Protein AF-A0A1V0GQM7-F1 (afdb_monomer_lite)

Foldseek 3Di:
DDPPPDPVNVVVVVVVVVVVVVVLVVCVVVVHCPVDQRDPDDVCVVCVPVVVVVVVVVVVVPQAPLNVQCVPVVSVVLLVVLVVLLVLLLVLLVVLLVVLVVQLVVLVVQLVVLQVLFDADPVGWGWFAEPVRFIATLVRDTDDPVCSVVCVVVDDPPRHHPVSNVVSVVSSVVSVVSNVLSVCCCCVQSVVLCVQCVRRNRHDDSVRSVVSSCSSVVSRDPSSVVSSVPPPPPPPPPDPPDPPDDDDD

Sequence (249 aa):
MNFDMSLSEKWERAAALRQQDFDDLQREFAGLEAGRIARFLPEDIRNPERSEKRKAERYAETLTRLQMMMRDPAYAALYNDMMDKLSEAECATEIALAKALERQRLAEESLADIQARALQLEDGRRVYRDEDGTFRTEDGLSVSDTDKDAIAEQWRPGMPGYRNFAESRDAAQAEAATVDEIMTYQVDVLGAARDETSDPDEPPSKDALERINAAIEDRMPPQVRAEMEVAPVAIPSYTPEATIAVPKL

Structure (mmCIF, N/CA/C/O backbone):
data_AF-A0A1V0GQM7-F1
#
_entry.id   AF-A0A1V0GQM7-F1
#
loop_
_atom_site.group_PDB
_atom_site.id
_atom_site.type_symbol
_atom_site.label_atom_id
_atom_site.label_alt_id
_atom_site.label_comp_id
_atom_site.label_asym_id
_atom_site.label_entity_id
_atom_site.label_seq_id
_atom_site.pdbx_PDB_ins_code
_atom_site.Cartn_x
_atom_site.Cartn_y
_atom_site.Cartn_z
_atom_site.occupancy
_atom_site.B_iso_or_equiv
_atom_site.auth_seq_id
_atom_site.auth_comp_id
_atom_site.auth_asym_id
_atom_site.auth_atom_id
_atom_site.pdbx_PDB_model_num
ATOM 1 N N . MET A 1 1 ? 87.276 -12.465 -32.861 1.00 37.97 1 MET A N 1
ATOM 2 C CA . MET A 1 1 ? 87.603 -11.028 -32.974 1.00 37.97 1 MET A CA 1
ATOM 3 C C . MET A 1 1 ? 86.312 -10.253 -32.766 1.00 37.97 1 MET A C 1
ATOM 5 O O . MET A 1 1 ? 85.496 -10.222 -33.674 1.00 37.97 1 MET A O 1
ATOM 9 N N . ASN A 1 2 ? 86.088 -9.722 -31.563 1.00 44.16 2 ASN A N 1
ATOM 10 C CA . ASN A 1 2 ? 84.963 -8.829 -31.285 1.00 44.16 2 ASN A CA 1
ATOM 11 C C . ASN A 1 2 ? 85.438 -7.409 -31.590 1.00 44.16 2 ASN A C 1
ATOM 13 O O . ASN A 1 2 ? 86.304 -6.901 -30.883 1.00 44.16 2 ASN A O 1
ATOM 17 N N . PHE A 1 3 ? 84.932 -6.811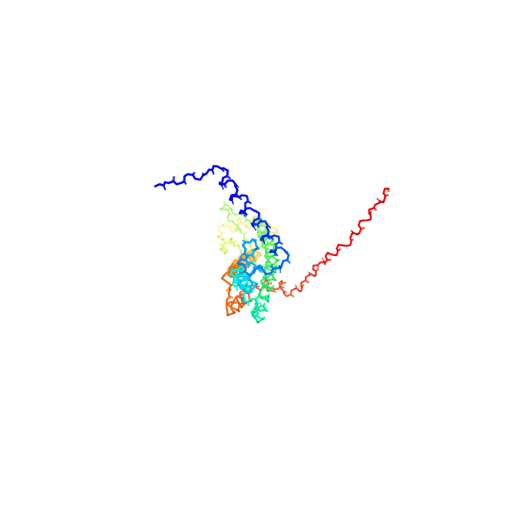 -32.670 1.00 52.19 3 PHE A N 1
ATOM 18 C CA . PHE A 1 3 ? 85.120 -5.386 -32.926 1.00 52.19 3 PHE A CA 1
ATOM 19 C C . PHE A 1 3 ? 84.286 -4.624 -31.897 1.00 52.19 3 PHE A C 1
ATOM 21 O O . PHE A 1 3 ? 83.064 -4.531 -32.018 1.00 52.19 3 PHE A O 1
ATOM 28 N N . ASP A 1 4 ? 84.943 -4.144 -30.846 1.00 58.88 4 ASP A N 1
ATOM 29 C CA . ASP A 1 4 ? 84.337 -3.217 -29.903 1.00 58.88 4 ASP A CA 1
ATOM 30 C C . ASP A 1 4 ? 84.143 -1.887 -30.639 1.00 58.88 4 ASP A C 1
ATOM 32 O O . ASP A 1 4 ? 85.090 -1.128 -30.840 1.00 58.88 4 ASP A O 1
ATOM 36 N N . MET A 1 5 ? 82.929 -1.670 -31.159 1.00 62.12 5 MET A N 1
ATOM 37 C CA . MET A 1 5 ? 82.559 -0.412 -31.810 1.00 62.12 5 MET A CA 1
ATOM 38 C C . MET A 1 5 ? 82.850 0.736 -30.855 1.00 62.12 5 MET A C 1
ATOM 40 O O . MET A 1 5 ? 82.421 0.708 -29.691 1.00 62.12 5 MET A O 1
ATOM 44 N N . SER A 1 6 ? 83.542 1.750 -31.364 1.00 75.06 6 SER A N 1
ATOM 45 C CA . SER A 1 6 ? 83.928 2.904 -30.563 1.00 75.06 6 SER A CA 1
ATOM 46 C C . SER A 1 6 ? 82.672 3.597 -30.019 1.00 75.06 6 SER A C 1
ATOM 48 O O . SER A 1 6 ? 81.595 3.556 -30.625 1.00 75.06 6 SER A O 1
ATOM 50 N N . LEU A 1 7 ? 82.789 4.257 -28.862 1.00 67.06 7 LEU A N 1
ATOM 51 C CA . LEU A 1 7 ? 81.691 5.070 -28.339 1.00 67.06 7 LEU A CA 1
ATOM 52 C C . LEU A 1 7 ? 81.212 6.092 -29.384 1.00 67.06 7 LEU A C 1
ATOM 54 O O . LEU A 1 7 ? 80.008 6.306 -29.477 1.00 67.06 7 LEU A O 1
ATOM 58 N N . SER A 1 8 ? 82.105 6.661 -30.207 1.00 70.81 8 SER A N 1
ATOM 59 C CA . SER A 1 8 ? 81.709 7.623 -31.245 1.00 70.81 8 SER A CA 1
ATOM 60 C C . SER A 1 8 ? 80.880 6.972 -32.355 1.00 70.81 8 SER A C 1
ATOM 62 O O . SER A 1 8 ? 79.875 7.543 -32.756 1.00 70.81 8 SER A O 1
ATOM 64 N N . GLU A 1 9 ? 81.203 5.746 -32.774 1.00 76.25 9 GLU A N 1
ATOM 65 C CA . GLU A 1 9 ? 80.422 5.011 -33.783 1.00 76.25 9 GLU A CA 1
ATOM 66 C C . GLU A 1 9 ? 79.030 4.626 -33.256 1.00 76.25 9 GLU A C 1
ATOM 68 O O . GLU A 1 9 ? 78.040 4.646 -33.993 1.00 76.25 9 GLU A O 1
ATOM 73 N N . LYS A 1 10 ? 78.926 4.304 -31.958 1.00 74.00 10 LYS A N 1
ATOM 74 C CA . LYS A 1 10 ? 77.635 4.066 -31.291 1.00 74.00 10 LYS A CA 1
ATOM 75 C C . LYS A 1 10 ? 76.796 5.351 -31.240 1.00 74.00 10 LYS A C 1
ATOM 77 O O . LYS A 1 10 ? 75.595 5.292 -31.506 1.00 74.00 10 LYS A O 1
ATOM 82 N N . TRP A 1 11 ? 77.415 6.500 -30.953 1.00 70.19 11 TRP A N 1
ATOM 83 C CA . TRP A 1 11 ? 76.743 7.806 -30.955 1.00 70.19 11 TRP A CA 1
ATOM 84 C C . TRP A 1 11 ? 76.298 8.241 -32.354 1.00 70.19 11 TRP A C 1
ATOM 86 O O . TRP A 1 11 ? 75.174 8.712 -32.503 1.00 70.19 11 TRP A O 1
ATOM 96 N N . GLU A 1 12 ? 77.119 8.028 -33.381 1.00 78.19 12 GLU A N 1
ATOM 97 C CA . GLU A 1 12 ? 76.778 8.350 -34.772 1.00 78.19 12 GLU A CA 1
ATOM 98 C C . GLU A 1 12 ? 75.612 7.504 -35.289 1.00 78.19 12 GLU A C 1
ATOM 100 O O . GLU A 1 12 ? 74.680 8.039 -35.887 1.00 78.19 12 GLU A O 1
ATOM 105 N N . ARG A 1 13 ? 75.588 6.198 -34.991 1.00 75.25 13 ARG A N 1
ATOM 106 C CA . ARG A 1 13 ? 74.440 5.342 -35.340 1.00 75.25 13 ARG A CA 1
ATOM 107 C C . ARG A 1 13 ? 73.170 5.743 -34.599 1.00 75.25 13 ARG A C 1
ATOM 109 O O . ARG A 1 13 ? 72.101 5.754 -35.200 1.00 75.25 13 ARG A O 1
ATOM 116 N N . ALA A 1 14 ? 73.274 6.088 -33.317 1.00 74.75 14 ALA A N 1
ATOM 117 C CA . ALA A 1 14 ? 72.131 6.570 -32.547 1.00 74.75 14 ALA A CA 1
ATOM 118 C C . ALA A 1 14 ? 71.606 7.916 -33.077 1.00 74.75 14 ALA A C 1
ATOM 120 O O . ALA A 1 14 ? 70.395 8.120 -33.130 1.00 74.75 14 ALA A O 1
ATOM 121 N N . ALA A 1 15 ? 72.494 8.819 -33.501 1.00 78.00 15 ALA A N 1
ATOM 122 C CA . ALA A 1 15 ? 72.120 10.089 -34.116 1.00 78.00 15 ALA A CA 1
ATOM 123 C C . ALA A 1 15 ? 71.450 9.885 -35.484 1.00 78.00 15 ALA A C 1
ATOM 125 O O . ALA A 1 15 ? 70.401 10.472 -35.735 1.00 78.00 15 ALA A O 1
ATOM 126 N N . ALA A 1 16 ? 71.993 8.998 -36.323 1.00 80.25 16 ALA A N 1
ATOM 127 C CA . ALA A 1 16 ? 71.411 8.659 -37.620 1.00 80.25 16 ALA A CA 1
ATOM 128 C C . ALA A 1 16 ? 70.021 8.016 -37.485 1.00 80.25 16 ALA A C 1
ATOM 130 O O . ALA A 1 16 ? 69.108 8.376 -38.223 1.00 80.25 16 ALA A O 1
ATOM 131 N N . LEU A 1 17 ? 69.835 7.121 -36.507 1.00 79.50 17 LEU A N 1
ATOM 132 C CA . LEU A 1 17 ? 68.528 6.533 -36.197 1.00 79.50 17 LEU A CA 1
ATOM 133 C C . LEU A 1 17 ? 67.524 7.592 -35.734 1.00 79.50 17 LEU A C 1
ATOM 135 O O . LEU A 1 17 ? 66.413 7.627 -36.243 1.00 79.50 17 LEU A O 1
ATOM 139 N N . ARG A 1 18 ? 67.923 8.504 -34.837 1.00 79.75 18 ARG A N 1
ATOM 140 C CA . ARG A 1 18 ? 67.048 9.601 -34.388 1.00 79.75 18 ARG A CA 1
ATOM 141 C C . ARG A 1 18 ? 66.650 10.533 -35.521 1.00 79.75 18 ARG A C 1
ATOM 143 O O . ARG A 1 18 ? 65.516 10.992 -35.553 1.00 79.75 18 ARG A O 1
ATOM 150 N N . GLN A 1 19 ? 67.583 10.838 -36.416 1.00 82.25 19 GLN A N 1
ATOM 151 C CA . GLN A 1 19 ? 67.303 11.703 -37.553 1.00 82.25 19 GLN A CA 1
ATOM 152 C C . GLN A 1 19 ? 66.362 11.018 -38.543 1.00 82.25 19 GLN A C 1
ATOM 154 O O . GLN A 1 19 ? 65.415 11.639 -39.009 1.00 82.25 19 GLN A O 1
ATOM 159 N N . GLN A 1 20 ? 66.556 9.720 -38.777 1.00 81.38 20 GLN A N 1
ATOM 160 C CA . GLN A 1 20 ? 65.640 8.925 -39.582 1.00 81.38 20 GLN A CA 1
ATOM 161 C C . GLN A 1 20 ? 64.241 8.842 -38.951 1.00 81.38 20 GLN A C 1
ATOM 163 O O . GLN A 1 20 ? 63.258 9.047 -39.651 1.00 81.38 20 GLN A O 1
ATOM 168 N N . ASP A 1 21 ? 64.144 8.595 -37.643 1.00 79.81 21 ASP A N 1
ATOM 169 C CA . ASP A 1 21 ? 62.865 8.561 -36.926 1.00 79.81 21 ASP A CA 1
ATOM 170 C C . ASP A 1 21 ? 62.161 9.928 -36.969 1.00 79.81 21 ASP A C 1
ATOM 172 O O . ASP A 1 21 ? 60.942 9.995 -37.113 1.00 79.81 21 ASP A O 1
ATOM 176 N N . PHE A 1 22 ? 62.919 11.027 -36.884 1.00 80.12 22 PHE A N 1
ATOM 177 C CA . PHE A 1 22 ? 62.384 12.384 -36.997 1.00 80.12 22 PHE A CA 1
ATOM 178 C C . PHE A 1 22 ? 61.868 12.685 -38.409 1.00 80.12 22 PHE A C 1
ATOM 180 O O . PHE A 1 22 ? 60.770 13.217 -38.556 1.00 80.12 22 PHE A O 1
ATOM 187 N N . ASP A 1 23 ? 62.621 12.313 -39.443 1.00 81.00 23 ASP A N 1
ATOM 188 C CA . ASP A 1 23 ? 62.212 12.491 -40.837 1.00 81.00 23 ASP A CA 1
ATOM 189 C C . ASP A 1 23 ? 60.992 11.622 -41.181 1.00 81.00 23 ASP A C 1
ATOM 191 O O . ASP A 1 23 ? 60.068 12.092 -41.851 1.00 81.00 23 ASP A O 1
ATOM 195 N N . ASP A 1 24 ? 60.958 10.378 -40.694 1.00 75.75 24 ASP A N 1
ATOM 196 C CA . ASP A 1 24 ? 59.825 9.464 -40.853 1.00 75.75 24 ASP A CA 1
ATOM 197 C C . ASP A 1 24 ? 58.581 10.026 -40.128 1.00 75.75 24 ASP A C 1
ATOM 199 O O . ASP A 1 24 ? 57.506 10.091 -40.724 1.00 75.75 24 ASP A O 1
ATOM 203 N N . LEU A 1 25 ? 58.726 10.558 -38.906 1.00 77.56 25 LEU A N 1
ATOM 204 C CA . LEU A 1 25 ? 57.649 11.238 -38.172 1.00 77.56 25 LEU A CA 1
ATOM 205 C C . LEU A 1 25 ? 57.115 12.472 -38.917 1.00 77.56 25 LEU A C 1
ATOM 207 O O . LEU A 1 25 ? 55.902 12.634 -39.033 1.00 77.56 25 LEU A O 1
ATOM 211 N N . GLN A 1 26 ? 57.992 13.346 -39.422 1.00 80.94 26 GLN A N 1
ATOM 212 C CA . GLN A 1 26 ? 57.588 14.556 -40.151 1.00 80.94 26 GLN A CA 1
ATOM 213 C C . GLN A 1 26 ? 56.838 14.213 -41.446 1.00 80.94 26 GLN A C 1
ATOM 215 O O . GLN A 1 26 ? 55.833 14.846 -41.769 1.00 80.94 26 GLN A O 1
ATOM 220 N N . ARG A 1 27 ? 57.290 13.184 -42.175 1.00 76.88 27 ARG A N 1
ATOM 221 C CA . ARG A 1 27 ? 56.624 12.701 -43.396 1.00 76.88 27 ARG A CA 1
ATOM 222 C C . ARG A 1 27 ? 55.272 12.062 -43.105 1.00 76.88 27 ARG A C 1
ATOM 224 O O . ARG A 1 27 ? 54.315 12.337 -43.826 1.00 76.88 27 ARG A O 1
ATOM 231 N N . GLU A 1 28 ? 55.186 11.264 -42.042 1.00 75.12 28 GLU A N 1
ATOM 232 C CA . GLU A 1 28 ? 53.928 10.691 -41.562 1.00 75.12 28 GLU A CA 1
ATOM 233 C C . GLU A 1 28 ? 52.929 11.788 -41.160 1.00 75.12 28 GLU A C 1
ATOM 235 O O . GLU A 1 28 ? 51.765 11.729 -41.550 1.00 75.12 28 GLU A O 1
ATOM 240 N N . PHE A 1 29 ? 53.378 12.832 -40.457 1.00 72.56 29 PHE A N 1
ATOM 241 C CA . PHE A 1 29 ? 52.532 13.967 -40.068 1.00 72.56 29 PHE A CA 1
ATOM 242 C C . PHE A 1 29 ? 52.050 14.791 -41.275 1.00 72.56 29 PHE A C 1
ATOM 244 O O . PHE A 1 29 ? 50.957 15.351 -41.251 1.00 72.56 29 PHE A O 1
ATOM 251 N N . ALA A 1 30 ? 52.847 14.837 -42.345 1.00 77.81 30 ALA A N 1
ATOM 252 C CA . ALA A 1 30 ? 52.501 15.482 -43.610 1.00 77.81 30 ALA A CA 1
ATOM 253 C C . ALA A 1 30 ? 51.617 14.616 -44.533 1.00 77.81 30 ALA A C 1
ATOM 255 O O . ALA A 1 30 ? 51.247 15.074 -45.614 1.00 77.81 30 ALA A O 1
ATOM 256 N N . GLY A 1 31 ? 51.288 13.377 -44.143 1.00 64.75 31 GLY A N 1
ATOM 257 C CA . GLY A 1 31 ? 50.446 12.468 -44.930 1.00 64.75 31 GLY A CA 1
ATOM 258 C C . GLY A 1 31 ? 51.099 11.943 -46.215 1.00 64.75 31 GLY A C 1
ATOM 259 O O . GLY A 1 31 ? 50.398 11.496 -47.120 1.00 64.75 31 GLY A O 1
ATOM 260 N N . LEU A 1 32 ? 52.429 12.006 -46.327 1.00 70.31 32 LEU A N 1
ATOM 261 C CA . LEU A 1 32 ? 53.161 11.534 -47.503 1.00 70.31 32 LEU A CA 1
ATOM 262 C C . LEU A 1 32 ? 53.529 10.051 -47.330 1.00 70.31 32 LEU A C 1
ATOM 264 O O . LEU A 1 32 ? 54.358 9.707 -46.487 1.00 70.31 32 LEU A O 1
ATOM 268 N N . GLU A 1 33 ? 52.944 9.162 -48.143 1.00 56.69 33 GLU A N 1
ATOM 269 C CA . GLU A 1 33 ? 53.288 7.732 -48.153 1.00 56.69 33 GLU A CA 1
ATOM 270 C C . GLU A 1 33 ? 54.739 7.517 -48.617 1.00 56.69 33 GLU A C 1
ATOM 272 O O . GLU A 1 33 ? 55.065 7.592 -49.800 1.00 56.69 33 GLU A O 1
ATOM 277 N N . ALA A 1 34 ? 55.638 7.204 -47.682 1.00 56.81 34 ALA A N 1
ATOM 278 C CA . ALA A 1 34 ? 57.054 6.959 -47.968 1.00 56.81 34 ALA A CA 1
ATOM 279 C C . ALA A 1 34 ? 57.379 5.488 -48.328 1.00 56.81 34 ALA A C 1
ATOM 281 O O . ALA A 1 34 ? 58.543 5.085 -48.288 1.00 56.81 34 ALA A O 1
ATOM 282 N N . GLY A 1 35 ? 56.373 4.658 -48.637 1.00 57.69 35 GLY A N 1
ATOM 283 C CA . GLY A 1 35 ? 56.549 3.232 -48.966 1.00 57.69 35 GLY A CA 1
ATOM 284 C C . GLY A 1 35 ? 57.102 2.365 -47.821 1.00 57.69 35 GLY A C 1
ATOM 285 O O . GLY A 1 35 ? 57.493 1.219 -48.039 1.00 57.69 35 GLY A O 1
ATOM 286 N N . ARG A 1 36 ? 57.157 2.900 -46.596 1.00 64.06 36 ARG A N 1
ATOM 287 C CA . ARG A 1 36 ? 57.566 2.204 -45.368 1.00 64.06 36 ARG A CA 1
ATOM 288 C C . ARG A 1 36 ? 56.383 2.162 -44.405 1.00 64.06 36 ARG A C 1
ATOM 290 O O . ARG A 1 36 ? 55.574 3.082 -44.389 1.00 64.06 36 ARG A O 1
ATOM 297 N N . ILE A 1 37 ? 56.287 1.086 -43.619 1.00 61.19 37 ILE A N 1
ATOM 298 C CA . ILE A 1 37 ? 55.241 0.903 -42.601 1.00 61.19 37 ILE A CA 1
ATOM 299 C C . ILE A 1 37 ? 55.271 2.120 -41.676 1.00 61.19 37 ILE A C 1
ATOM 301 O O . ILE A 1 37 ? 56.291 2.323 -41.021 1.00 61.19 37 ILE A O 1
ATOM 305 N N . ALA A 1 38 ? 54.186 2.898 -41.625 1.00 62.31 38 ALA A N 1
ATOM 306 C CA . ALA A 1 38 ? 54.063 4.010 -40.687 1.00 62.31 38 ALA A CA 1
ATOM 307 C C . ALA A 1 38 ? 54.294 3.487 -39.261 1.00 62.31 38 ALA A C 1
ATOM 309 O O . ALA A 1 38 ? 53.764 2.427 -38.917 1.00 62.31 38 ALA A O 1
ATOM 310 N N . ARG A 1 39 ? 55.117 4.168 -38.458 1.00 66.81 39 ARG A N 1
ATOM 311 C CA . ARG A 1 39 ? 55.562 3.736 -37.118 1.00 66.81 39 ARG A CA 1
ATOM 312 C C . ARG A 1 39 ? 55.136 4.671 -36.002 1.00 66.81 39 ARG A C 1
ATOM 314 O O . ARG A 1 39 ? 55.003 4.188 -34.874 1.00 66.81 39 ARG A O 1
ATOM 321 N N . PHE A 1 40 ? 54.782 5.917 -36.306 1.00 69.00 40 PHE A N 1
ATOM 322 C CA . PHE A 1 40 ? 54.471 6.931 -35.301 1.00 69.00 40 PHE A CA 1
ATOM 323 C C . PHE A 1 40 ? 53.001 7.370 -35.271 1.00 69.00 40 PHE A C 1
ATOM 325 O O . PHE A 1 40 ? 52.511 7.756 -34.214 1.00 69.00 40 PHE A O 1
ATOM 332 N N . LEU A 1 41 ? 52.251 7.232 -36.370 1.00 66.06 41 LEU A N 1
ATOM 333 C CA . LEU A 1 41 ? 50.808 7.536 -36.376 1.00 66.06 41 LEU A CA 1
ATOM 334 C C . LEU A 1 41 ? 49.983 6.532 -35.544 1.00 66.06 41 LEU A C 1
ATOM 336 O O . LEU A 1 41 ? 50.239 5.340 -35.643 1.00 66.06 41 LEU A O 1
ATOM 340 N N . PRO A 1 42 ? 48.963 6.933 -34.774 1.00 61.09 42 PRO A N 1
ATOM 341 C CA . PRO A 1 42 ? 48.028 5.994 -34.148 1.00 61.09 42 PRO A CA 1
ATOM 342 C C . PRO A 1 42 ? 47.491 4.955 -35.150 1.00 61.09 42 PRO A C 1
ATOM 344 O O . PRO A 1 42 ? 47.238 5.290 -36.309 1.00 61.09 42 PRO A O 1
ATOM 347 N N . GLU A 1 43 ? 47.294 3.701 -34.719 1.00 63.25 43 GLU A N 1
ATOM 348 C CA . GLU A 1 43 ? 46.750 2.619 -35.572 1.00 63.25 43 GLU A CA 1
ATOM 349 C C . GLU A 1 43 ? 45.420 3.035 -36.231 1.00 63.25 43 GLU A C 1
ATOM 351 O O . GLU A 1 43 ? 45.140 2.651 -37.365 1.00 63.25 43 GLU A O 1
ATOM 356 N N . ASP A 1 44 ? 44.682 3.925 -35.561 1.00 57.12 44 ASP A N 1
ATOM 357 C CA . ASP A 1 44 ? 43.427 4.516 -36.016 1.00 57.12 44 ASP A CA 1
ATOM 358 C C . ASP A 1 44 ? 43.526 5.325 -37.317 1.00 57.12 44 ASP A C 1
ATOM 360 O O . ASP A 1 44 ? 42.572 5.376 -38.088 1.00 57.12 44 ASP A O 1
ATOM 364 N N . ILE A 1 45 ? 44.682 5.942 -37.568 1.00 63.56 45 ILE A N 1
ATOM 365 C CA . ILE A 1 45 ? 44.958 6.733 -38.776 1.00 63.56 45 ILE A CA 1
ATOM 366 C C . ILE A 1 45 ? 45.575 5.846 -39.866 1.00 63.56 45 ILE A C 1
ATOM 368 O O . ILE A 1 45 ? 45.374 6.083 -41.053 1.00 63.56 45 ILE A O 1
ATOM 372 N N . ARG A 1 46 ? 46.304 4.793 -39.472 1.00 64.00 46 ARG A N 1
ATOM 373 C CA . ARG A 1 46 ? 46.961 3.862 -40.407 1.00 64.00 46 ARG A CA 1
ATOM 374 C C . ARG A 1 46 ? 45.994 2.881 -41.056 1.00 64.00 46 ARG A C 1
ATOM 376 O O . ARG A 1 46 ? 46.264 2.401 -42.152 1.00 64.00 46 ARG A O 1
ATOM 383 N N . ASN A 1 47 ? 44.923 2.514 -40.359 1.00 67.81 47 ASN A N 1
ATOM 384 C CA . ASN A 1 47 ? 43.934 1.575 -40.865 1.00 67.81 47 ASN A CA 1
ATOM 385 C C . ASN A 1 47 ? 42.532 1.999 -40.402 1.00 67.81 47 ASN A C 1
ATOM 387 O O . ASN A 1 47 ? 42.038 1.479 -39.395 1.00 67.81 47 ASN A O 1
ATOM 391 N N . PRO A 1 48 ? 41.902 2.954 -41.109 1.00 65.50 48 PRO A N 1
ATOM 392 C CA . PRO A 1 48 ? 40.599 3.482 -40.721 1.00 65.50 48 PRO A CA 1
ATOM 393 C C . PRO A 1 48 ? 39.533 2.381 -40.669 1.00 65.50 48 PRO A C 1
ATOM 395 O O . PRO A 1 48 ? 38.757 2.353 -39.723 1.00 65.50 48 PRO A O 1
ATOM 398 N N . GLU A 1 49 ? 39.570 1.393 -41.570 1.00 67.00 49 GLU A N 1
ATOM 399 C CA . GLU A 1 49 ? 38.631 0.260 -41.559 1.00 67.00 49 GLU A CA 1
ATOM 400 C C . GLU A 1 49 ? 38.777 -0.624 -40.307 1.00 67.00 49 GLU A C 1
ATOM 402 O O . GLU A 1 49 ? 37.784 -1.009 -39.688 1.00 67.00 49 GLU A O 1
ATOM 407 N N . ARG A 1 50 ? 40.010 -0.937 -39.875 1.00 69.44 50 ARG A N 1
ATOM 408 C CA . ARG A 1 50 ? 40.231 -1.667 -38.609 1.00 69.44 50 ARG A CA 1
ATOM 409 C C . ARG A 1 50 ? 39.914 -0.820 -37.383 1.00 69.44 50 ARG A C 1
ATOM 411 O O . ARG A 1 50 ? 39.471 -1.380 -36.382 1.00 69.44 50 ARG A O 1
ATOM 418 N N . SER A 1 51 ? 40.147 0.490 -37.440 1.00 69.00 51 SER A N 1
ATOM 419 C CA . SER A 1 51 ? 39.794 1.421 -36.365 1.00 69.00 51 SER A CA 1
ATOM 420 C C . SER A 1 51 ? 38.288 1.511 -36.184 1.00 69.00 51 SER A C 1
ATOM 422 O O . SER A 1 51 ? 37.802 1.361 -35.069 1.00 69.00 51 SER A O 1
ATOM 424 N N . GLU A 1 52 ? 37.542 1.692 -37.273 1.00 67.69 52 GLU A N 1
ATOM 425 C CA . GLU A 1 52 ? 36.082 1.711 -37.270 1.00 67.69 52 GLU A CA 1
ATOM 426 C C . GLU A 1 52 ? 35.521 0.375 -36.801 1.00 67.69 52 GLU A C 1
ATOM 428 O O . GLU A 1 52 ? 34.651 0.362 -35.936 1.00 67.69 52 GLU A O 1
ATOM 433 N N . LYS A 1 53 ? 36.084 -0.748 -37.264 1.00 71.25 53 LYS A N 1
ATOM 434 C CA . LYS A 1 53 ? 35.695 -2.075 -36.783 1.00 71.25 53 LYS A CA 1
ATOM 435 C C . LYS A 1 53 ? 35.948 -2.246 -35.281 1.00 71.25 53 LYS A C 1
ATOM 437 O O . LYS A 1 53 ? 35.042 -2.664 -34.574 1.00 71.25 53 LYS A O 1
ATOM 442 N N . ARG A 1 54 ? 37.122 -1.857 -34.764 1.00 67.81 54 ARG A N 1
ATOM 443 C CA . ARG A 1 54 ? 37.419 -1.903 -33.317 1.00 67.81 54 ARG A CA 1
ATOM 444 C C . ARG A 1 54 ? 36.569 -0.929 -32.507 1.00 67.81 54 ARG A C 1
ATOM 446 O O . ARG A 1 54 ? 36.227 -1.233 -31.372 1.00 67.81 54 ARG A O 1
ATOM 453 N N . LYS A 1 55 ? 36.244 0.246 -33.047 1.00 65.19 55 LYS A N 1
ATOM 454 C CA . LYS A 1 55 ? 35.337 1.209 -32.408 1.00 65.19 55 LYS A CA 1
ATOM 455 C C . LYS A 1 55 ? 33.915 0.667 -32.372 1.00 65.19 55 LYS A C 1
ATOM 457 O O . LYS A 1 55 ? 33.279 0.797 -31.340 1.00 65.19 55 LYS A O 1
ATOM 462 N N . ALA A 1 56 ? 33.448 0.025 -33.440 1.00 64.19 56 ALA A N 1
ATOM 463 C CA . ALA A 1 56 ? 32.151 -0.639 -33.489 1.00 64.19 56 ALA A CA 1
ATOM 464 C C . ALA A 1 56 ? 32.090 -1.854 -32.548 1.00 64.19 56 ALA A C 1
ATOM 466 O O . ALA A 1 56 ? 31.090 -2.023 -31.863 1.00 64.19 56 ALA A O 1
ATOM 467 N N . GLU A 1 57 ? 33.160 -2.651 -32.463 1.00 62.06 57 GLU A N 1
ATOM 468 C CA . GLU A 1 57 ? 33.295 -3.764 -31.511 1.00 62.06 57 GLU A CA 1
ATOM 469 C C . GLU A 1 57 ? 33.298 -3.255 -30.065 1.00 62.06 57 GLU A C 1
ATOM 471 O O . GLU A 1 57 ? 32.476 -3.698 -29.275 1.00 62.06 57 GLU A O 1
ATOM 476 N N . ARG A 1 58 ? 34.110 -2.240 -29.735 1.00 60.22 58 ARG A N 1
ATOM 477 C CA . ARG A 1 58 ? 34.086 -1.594 -28.410 1.00 60.22 58 ARG A CA 1
ATOM 478 C C . ARG A 1 58 ? 32.736 -0.964 -28.098 1.00 60.22 58 ARG A C 1
ATOM 480 O O . ARG A 1 58 ? 32.275 -1.049 -26.973 1.00 60.22 58 ARG A O 1
ATOM 487 N N . TYR A 1 59 ? 32.095 -0.339 -29.082 1.00 59.00 59 TYR A N 1
ATOM 488 C CA . TYR A 1 59 ? 30.768 0.241 -28.916 1.00 59.00 59 TYR A CA 1
ATOM 489 C C . TYR A 1 59 ? 29.733 -0.853 -28.630 1.00 59.00 59 TYR A C 1
ATOM 491 O O . TYR A 1 59 ? 28.931 -0.703 -27.718 1.00 59.00 59 TYR A O 1
ATOM 499 N N . ALA A 1 60 ? 29.794 -1.985 -29.335 1.00 60.41 60 ALA A N 1
ATOM 500 C CA . ALA A 1 60 ? 28.955 -3.150 -29.069 1.00 60.41 60 ALA A CA 1
ATOM 501 C C . ALA A 1 60 ? 29.249 -3.801 -27.705 1.00 60.41 60 ALA A C 1
ATOM 503 O O . ALA A 1 60 ? 28.315 -4.249 -27.055 1.00 60.41 60 ALA A O 1
ATOM 504 N N . GLU A 1 61 ? 30.505 -3.804 -27.252 1.00 61.44 61 GLU A N 1
ATOM 505 C CA . GLU A 1 61 ? 30.904 -4.251 -25.907 1.00 61.44 61 GLU A CA 1
ATOM 506 C C . GLU A 1 61 ? 30.443 -3.288 -24.800 1.00 61.44 61 GLU A C 1
ATOM 508 O O . GLU A 1 61 ? 30.247 -3.714 -23.667 1.00 61.44 61 GLU A O 1
ATOM 513 N N . THR A 1 62 ? 30.262 -1.997 -25.106 1.00 60.84 62 THR A N 1
ATOM 514 C CA . THR A 1 62 ? 29.795 -0.985 -24.138 1.00 60.84 62 THR A CA 1
ATOM 515 C C . THR A 1 62 ? 28.281 -0.820 -24.077 1.00 60.84 62 THR A C 1
ATOM 517 O O . THR A 1 62 ? 27.790 -0.173 -23.154 1.00 60.84 62 THR A O 1
ATOM 520 N N . LEU A 1 63 ? 27.538 -1.332 -25.063 1.00 76.50 63 LEU A N 1
ATOM 521 C CA . LEU A 1 63 ? 26.084 -1.222 -25.055 1.00 76.50 63 LEU A CA 1
ATOM 522 C C . LEU A 1 63 ? 25.507 -2.273 -24.116 1.00 76.50 63 LEU A C 1
ATOM 524 O O . LEU A 1 63 ? 25.712 -3.469 -24.325 1.00 76.50 63 LEU A O 1
ATOM 528 N N . THR A 1 64 ? 24.737 -1.827 -23.129 1.00 84.75 64 THR A N 1
ATOM 529 C CA . THR A 1 64 ? 23.997 -2.754 -22.272 1.00 84.75 64 THR A CA 1
ATOM 530 C C . THR A 1 64 ? 22.975 -3.520 -23.111 1.00 84.75 64 THR A C 1
ATOM 532 O O . THR A 1 64 ? 22.524 -3.058 -24.172 1.00 84.75 64 THR A O 1
ATOM 535 N N . ARG A 1 65 ? 22.580 -4.710 -22.654 1.00 86.75 65 ARG A N 1
ATOM 536 C CA . ARG A 1 65 ? 21.587 -5.525 -23.365 1.00 86.75 65 ARG A CA 1
ATOM 537 C C . ARG A 1 65 ? 20.276 -4.758 -23.560 1.00 86.75 65 ARG A C 1
ATOM 539 O O . ARG A 1 65 ? 19.684 -4.847 -24.638 1.00 86.75 65 ARG A O 1
ATOM 546 N N . LEU A 1 66 ? 19.887 -3.934 -22.585 1.00 89.88 66 LEU A N 1
ATOM 547 C CA . LEU A 1 66 ? 18.741 -3.031 -22.692 1.00 89.88 66 LEU A CA 1
ATOM 548 C C . LEU A 1 66 ? 18.894 -2.064 -23.871 1.00 89.88 66 LEU A C 1
ATOM 550 O O . LEU A 1 66 ? 17.994 -1.964 -24.700 1.00 89.88 66 LEU A O 1
ATOM 554 N N . GLN A 1 67 ? 20.046 -1.403 -24.018 1.00 91.19 67 GLN A N 1
ATOM 555 C CA . GLN A 1 67 ? 20.285 -0.476 -25.131 1.00 91.19 67 GLN A CA 1
ATOM 556 C C . GLN A 1 67 ? 20.225 -1.168 -26.498 1.00 91.19 67 GLN A C 1
ATOM 558 O O . GLN A 1 67 ? 19.806 -0.556 -27.483 1.00 91.19 67 GLN A O 1
ATOM 563 N N . MET A 1 68 ? 20.619 -2.443 -26.578 1.00 90.44 68 MET A N 1
ATOM 564 C CA . MET A 1 68 ? 20.444 -3.233 -27.797 1.00 90.44 68 MET A CA 1
ATOM 565 C C . MET A 1 68 ? 18.966 -3.541 -28.071 1.00 90.44 68 MET A C 1
ATOM 567 O O . MET A 1 68 ? 18.532 -3.399 -29.214 1.00 90.44 68 MET A O 1
ATOM 571 N N . MET A 1 69 ? 18.190 -3.920 -27.049 1.00 91.38 69 MET A N 1
ATOM 572 C CA . MET A 1 69 ? 16.758 -4.229 -27.180 1.00 91.38 69 MET A CA 1
ATOM 573 C C . MET A 1 69 ? 15.913 -2.989 -27.496 1.00 91.38 69 MET A C 1
ATOM 575 O O . MET A 1 69 ? 15.007 -3.069 -28.321 1.00 91.38 69 MET A O 1
ATOM 579 N N . MET A 1 70 ? 16.273 -1.820 -26.960 1.00 94.38 70 MET A N 1
ATOM 580 C CA . MET A 1 70 ? 15.626 -0.532 -27.255 1.00 94.38 70 MET A CA 1
ATOM 581 C C . MET A 1 70 ? 15.750 -0.091 -28.724 1.00 94.38 70 MET A C 1
ATOM 583 O O . MET A 1 70 ? 15.080 0.850 -29.143 1.00 94.38 70 MET A O 1
ATOM 587 N N . ARG A 1 71 ? 16.583 -0.755 -29.539 1.00 93.69 71 ARG A N 1
ATOM 588 C CA . ARG A 1 71 ? 16.617 -0.526 -30.995 1.00 93.69 71 ARG A CA 1
ATOM 589 C C . ARG A 1 71 ? 15.393 -1.091 -31.713 1.00 93.69 71 ARG A C 1
ATOM 591 O O . ARG A 1 71 ? 15.090 -0.635 -32.813 1.00 93.69 71 ARG A O 1
ATOM 598 N N . ASP A 1 72 ? 14.720 -2.081 -31.128 1.00 96.31 72 ASP A N 1
ATOM 599 C CA . ASP A 1 72 ? 13.430 -2.554 -31.620 1.00 96.31 72 ASP A CA 1
ATOM 600 C C . ASP A 1 72 ? 12.339 -1.563 -31.175 1.00 96.31 72 ASP A C 1
ATOM 602 O O . ASP A 1 72 ? 12.074 -1.450 -29.974 1.00 96.31 72 ASP A O 1
ATOM 606 N N . PRO A 1 73 ? 11.674 -0.854 -32.110 1.00 96.88 73 PRO A N 1
ATOM 607 C CA . PRO A 1 73 ? 10.675 0.151 -31.761 1.00 96.88 73 PRO A CA 1
ATOM 608 C C . PRO A 1 73 ? 9.482 -0.434 -31.001 1.00 96.88 73 PRO A C 1
ATOM 610 O O . PRO A 1 73 ? 8.901 0.255 -30.167 1.00 96.88 73 PRO A O 1
ATOM 613 N N . ALA A 1 74 ? 9.122 -1.698 -31.250 1.00 96.12 74 ALA A N 1
ATOM 614 C CA . ALA A 1 74 ? 8.022 -2.339 -30.540 1.00 96.12 74 ALA A CA 1
ATOM 615 C C . ALA A 1 74 ? 8.399 -2.650 -29.086 1.00 96.12 74 ALA A C 1
ATOM 617 O O . ALA A 1 74 ? 7.570 -2.500 -28.195 1.00 96.12 74 ALA A O 1
ATOM 618 N N . TYR A 1 75 ? 9.650 -3.057 -28.837 1.00 96.69 75 TYR A N 1
ATOM 619 C CA . TYR A 1 75 ? 10.149 -3.242 -27.473 1.00 96.69 75 TYR A CA 1
ATOM 620 C C . TYR A 1 75 ? 10.237 -1.905 -26.736 1.00 96.69 75 TYR A C 1
ATOM 622 O O . TYR A 1 75 ? 9.736 -1.789 -25.626 1.00 96.69 75 TYR A O 1
ATOM 630 N N . ALA A 1 76 ? 10.825 -0.891 -27.376 1.00 96.12 76 ALA A N 1
ATOM 631 C CA . ALA A 1 76 ? 10.996 0.426 -26.777 1.00 96.12 76 ALA A CA 1
ATOM 632 C C . ALA A 1 76 ? 9.661 1.076 -26.392 1.00 96.12 76 ALA A C 1
ATOM 634 O O . ALA A 1 76 ? 9.553 1.644 -25.311 1.00 96.12 76 ALA A O 1
ATOM 635 N N . ALA A 1 77 ? 8.640 0.968 -27.250 1.00 96.44 77 ALA A N 1
ATOM 636 C CA . ALA A 1 77 ? 7.305 1.473 -26.945 1.00 96.44 77 ALA A CA 1
ATOM 637 C C . ALA A 1 77 ? 6.692 0.770 -25.724 1.00 96.44 77 ALA A C 1
ATOM 639 O O . ALA A 1 77 ? 6.206 1.446 -24.825 1.00 96.44 77 ALA A O 1
ATOM 640 N N . LEU A 1 78 ? 6.765 -0.565 -25.672 1.00 96.25 78 LEU A N 1
ATOM 641 C CA . LEU A 1 78 ? 6.243 -1.353 -24.554 1.00 96.25 78 LEU A CA 1
ATOM 642 C C . LEU A 1 78 ? 6.980 -1.056 -23.241 1.00 96.25 78 LEU A C 1
ATOM 644 O O . LEU A 1 78 ? 6.351 -0.913 -22.200 1.00 96.25 78 LEU A O 1
ATOM 648 N N . TYR A 1 79 ? 8.309 -0.957 -23.294 1.00 96.00 79 TYR A N 1
ATOM 649 C CA . TYR A 1 79 ? 9.135 -0.648 -22.131 1.00 96.00 79 TYR A CA 1
ATOM 650 C C . TYR A 1 79 ? 8.821 0.746 -21.578 1.00 96.00 79 TYR A C 1
ATOM 652 O O . TYR A 1 79 ? 8.636 0.894 -20.375 1.00 96.00 79 TYR A O 1
ATOM 660 N N . ASN A 1 80 ? 8.723 1.758 -22.446 1.00 95.31 80 ASN 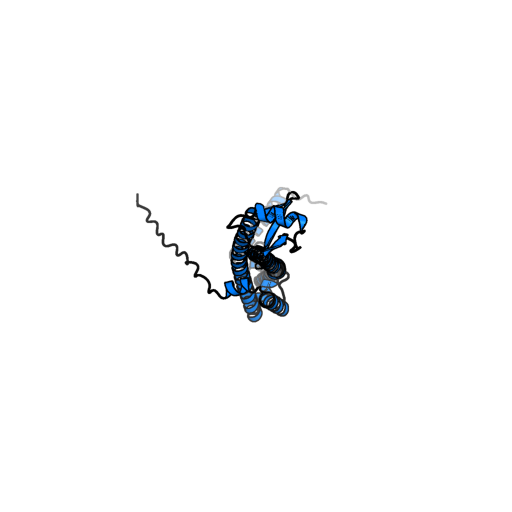A N 1
ATOM 661 C CA . ASN A 1 80 ? 8.388 3.117 -22.019 1.00 95.31 80 ASN A CA 1
ATOM 662 C C . ASN A 1 80 ? 6.970 3.195 -21.437 1.00 95.31 80 ASN A C 1
ATOM 664 O O . ASN A 1 80 ? 6.811 3.768 -20.369 1.00 95.31 80 ASN A O 1
ATOM 668 N N . ASP A 1 81 ? 5.975 2.570 -22.080 1.00 95.50 81 ASP A N 1
ATOM 669 C CA . ASP A 1 81 ? 4.600 2.503 -21.557 1.00 95.50 81 ASP A CA 1
ATOM 670 C C . ASP A 1 81 ? 4.556 1.857 -20.165 1.00 95.50 81 ASP A C 1
ATOM 672 O O . ASP A 1 81 ? 3.926 2.383 -19.253 1.00 95.50 81 ASP A O 1
ATOM 676 N N . MET A 1 82 ? 5.289 0.756 -19.973 1.00 96.00 82 MET A N 1
ATOM 677 C CA . MET A 1 82 ? 5.411 0.104 -18.669 1.00 96.00 82 MET A CA 1
ATOM 678 C C . MET A 1 82 ? 6.065 1.020 -17.628 1.00 96.00 82 MET A C 1
ATOM 680 O O . MET A 1 82 ? 5.548 1.136 -16.521 1.00 96.00 82 MET A O 1
ATOM 684 N N . MET A 1 83 ? 7.165 1.701 -17.968 1.00 95.56 83 MET A N 1
ATOM 685 C CA . MET A 1 83 ? 7.845 2.611 -17.038 1.00 95.56 83 MET A CA 1
ATOM 686 C C . MET A 1 83 ? 6.976 3.816 -16.663 1.00 95.56 83 MET A C 1
ATOM 688 O O . MET A 1 83 ? 6.979 4.225 -15.501 1.00 95.56 83 MET A O 1
ATOM 692 N N . ASP A 1 84 ? 6.225 4.362 -17.621 1.00 95.62 84 ASP A N 1
ATOM 693 C CA . ASP A 1 84 ? 5.283 5.457 -17.387 1.00 95.62 84 ASP A CA 1
ATOM 694 C C . ASP A 1 84 ? 4.159 4.998 -16.445 1.00 95.62 84 ASP A C 1
ATOM 696 O O . ASP A 1 84 ? 3.911 5.642 -15.424 1.00 95.62 84 ASP A O 1
ATOM 700 N N . LYS A 1 85 ? 3.551 3.833 -16.713 1.00 95.25 85 LYS A N 1
ATOM 701 C CA . LYS A 1 85 ? 2.531 3.225 -15.842 1.00 95.25 85 LYS A CA 1
ATOM 702 C C . LYS A 1 85 ? 3.056 2.908 -14.448 1.00 95.25 85 LYS A C 1
ATOM 704 O O . LYS A 1 85 ? 2.358 3.156 -13.469 1.00 95.25 85 LYS A O 1
ATOM 709 N N . LEU A 1 86 ? 4.269 2.365 -14.342 1.00 96.56 86 LEU A N 1
ATOM 710 C CA . LEU A 1 86 ? 4.914 2.079 -13.062 1.00 96.56 86 LEU A CA 1
ATOM 711 C C . LEU A 1 86 ? 5.087 3.371 -12.259 1.00 96.56 86 LEU A C 1
ATOM 713 O O . LEU A 1 86 ? 4.689 3.418 -11.100 1.00 96.56 86 LEU A O 1
ATOM 717 N N . SER A 1 87 ? 5.594 4.435 -12.887 1.00 95.94 87 SER A N 1
ATOM 718 C CA . SER A 1 87 ? 5.758 5.735 -12.230 1.00 95.94 87 SER A CA 1
ATOM 719 C C . SER A 1 87 ? 4.421 6.349 -11.799 1.00 95.94 87 SER A C 1
ATOM 721 O O . SER A 1 87 ? 4.343 6.960 -10.732 1.00 95.94 87 SER A O 1
ATOM 723 N N . GLU A 1 88 ? 3.375 6.218 -12.615 1.00 96.00 88 GLU A N 1
ATOM 724 C CA . GLU A 1 88 ? 2.031 6.694 -12.281 1.00 96.00 88 GLU A CA 1
ATOM 725 C C . GLU A 1 88 ? 1.441 5.905 -11.103 1.00 96.00 88 GLU A C 1
ATOM 727 O O . GLU A 1 88 ? 0.945 6.499 -10.144 1.00 96.00 88 GLU A O 1
ATOM 732 N N . ALA A 1 89 ? 1.569 4.576 -11.129 1.00 96.81 89 ALA A N 1
ATOM 733 C CA . ALA A 1 89 ? 1.113 3.695 -10.062 1.00 96.81 89 ALA A CA 1
ATOM 734 C C . ALA A 1 89 ? 1.871 3.931 -8.748 1.00 96.81 89 ALA A C 1
ATOM 736 O O . ALA A 1 89 ? 1.244 3.934 -7.690 1.00 96.81 89 ALA A O 1
ATOM 737 N N . GLU A 1 90 ? 3.186 4.162 -8.787 1.00 96.44 90 GLU A N 1
ATOM 738 C CA . GLU A 1 90 ? 3.993 4.532 -7.616 1.00 96.44 90 GLU A CA 1
ATOM 739 C C . GLU A 1 90 ? 3.481 5.838 -6.992 1.00 96.44 90 GLU A C 1
ATOM 741 O O . GLU A 1 90 ? 3.177 5.877 -5.799 1.00 96.44 90 GLU A O 1
ATOM 746 N N . CYS A 1 91 ? 3.282 6.881 -7.805 1.00 96.81 91 CYS A N 1
ATOM 747 C CA . CYS A 1 91 ? 2.768 8.167 -7.332 1.00 96.81 91 CYS A CA 1
ATOM 748 C C . CYS A 1 91 ? 1.355 8.042 -6.735 1.00 96.81 91 CYS A C 1
ATOM 750 O O . CYS A 1 91 ? 1.091 8.528 -5.631 1.00 96.81 91 CYS A O 1
ATOM 752 N N . ALA A 1 92 ? 0.451 7.344 -7.425 1.00 96.62 92 ALA A N 1
ATOM 753 C CA . ALA A 1 92 ? -0.902 7.091 -6.941 1.00 96.62 92 ALA A CA 1
ATOM 754 C C . ALA A 1 92 ? -0.911 6.269 -5.642 1.00 96.62 92 ALA A C 1
ATOM 756 O O . ALA A 1 92 ? -1.705 6.542 -4.742 1.00 96.62 92 ALA A O 1
ATOM 757 N N . THR A 1 93 ? 0.002 5.303 -5.514 1.00 98.00 93 THR A N 1
ATOM 758 C CA . THR A 1 93 ? 0.168 4.481 -4.309 1.00 98.00 93 THR A CA 1
ATOM 759 C C . THR A 1 93 ? 0.606 5.322 -3.118 1.00 98.00 93 THR A C 1
ATOM 761 O O . THR A 1 93 ? 0.019 5.196 -2.046 1.00 98.00 93 THR A O 1
ATOM 764 N N . GLU A 1 94 ? 1.569 6.230 -3.293 1.00 97.00 94 GLU A N 1
ATOM 765 C CA . GLU A 1 94 ? 2.003 7.144 -2.230 1.00 97.00 94 GLU A CA 1
ATOM 766 C C . GLU A 1 94 ? 0.863 8.057 -1.754 1.00 97.00 94 GLU A C 1
ATOM 768 O O . GLU A 1 94 ? 0.647 8.215 -0.548 1.00 97.00 94 GLU A O 1
ATOM 773 N N . ILE A 1 95 ? 0.088 8.620 -2.688 1.00 97.06 95 ILE A N 1
ATOM 774 C CA . ILE A 1 95 ? -1.067 9.471 -2.369 1.00 97.06 95 ILE A CA 1
ATOM 775 C C . ILE A 1 95 ? -2.150 8.664 -1.639 1.00 97.06 95 ILE A C 1
ATOM 777 O O . ILE A 1 95 ? -2.672 9.112 -0.611 1.00 97.06 95 ILE A O 1
ATOM 781 N N . ALA A 1 96 ? -2.484 7.474 -2.144 1.00 97.31 96 ALA A N 1
ATOM 782 C CA . ALA A 1 96 ? -3.481 6.593 -1.545 1.00 97.31 96 ALA A CA 1
ATOM 783 C C . ALA A 1 96 ? -3.068 6.155 -0.134 1.00 97.31 96 ALA A C 1
ATOM 785 O O . ALA A 1 96 ? -3.894 6.195 0.781 1.00 97.31 96 ALA A O 1
ATOM 786 N N . LEU A 1 97 ? -1.793 5.805 0.061 1.00 97.69 97 LEU A N 1
ATOM 787 C CA . LEU A 1 97 ? -1.239 5.416 1.355 1.00 97.69 97 LEU A CA 1
ATOM 788 C C . LEU A 1 97 ? -1.305 6.572 2.357 1.00 97.69 97 LEU A C 1
ATOM 790 O O . LEU A 1 97 ? -1.772 6.381 3.477 1.00 97.69 97 LEU A O 1
ATOM 794 N N . ALA A 1 98 ? -0.915 7.785 1.953 1.00 97.44 98 ALA A N 1
ATOM 795 C CA . ALA A 1 98 ? -0.999 8.963 2.814 1.00 97.44 98 ALA A CA 1
ATOM 796 C C . ALA A 1 98 ? -2.444 9.239 3.271 1.00 97.44 98 ALA A C 1
ATOM 798 O O . ALA A 1 98 ? -2.688 9.508 4.449 1.00 97.44 98 ALA A O 1
ATOM 799 N N . LYS A 1 99 ? -3.420 9.120 2.360 1.00 97.88 99 LYS A N 1
ATOM 800 C CA . LYS A 1 99 ? -4.848 9.260 2.689 1.00 97.88 99 LYS A CA 1
ATOM 801 C C . LYS A 1 99 ? -5.346 8.138 3.602 1.00 97.88 99 LYS A C 1
ATOM 803 O O . LYS A 1 99 ? -6.114 8.414 4.520 1.00 97.88 99 LYS A O 1
ATOM 808 N N . ALA A 1 100 ? -4.937 6.894 3.355 1.00 97.50 100 ALA A N 1
ATOM 809 C CA . ALA A 1 100 ? -5.327 5.742 4.166 1.00 97.50 100 ALA A CA 1
ATOM 810 C C . ALA A 1 100 ? -4.781 5.841 5.597 1.00 97.50 100 ALA A C 1
ATOM 812 O O . ALA A 1 100 ? -5.536 5.647 6.544 1.00 97.50 100 ALA A O 1
ATOM 813 N N . LEU A 1 101 ? -3.519 6.246 5.766 1.00 98.00 101 LEU A N 1
ATOM 814 C CA . LEU A 1 101 ? -2.917 6.474 7.083 1.00 98.00 101 LEU A CA 1
ATOM 815 C C . LEU A 1 101 ? -3.647 7.568 7.871 1.00 98.00 101 LEU A C 1
ATOM 817 O O . LEU A 1 101 ? -3.886 7.413 9.067 1.00 98.00 101 LEU A O 1
ATOM 821 N N . GLU A 1 102 ? -4.049 8.657 7.213 1.00 98.38 102 GLU A N 1
ATOM 822 C CA . GLU A 1 102 ? -4.825 9.708 7.875 1.00 98.38 102 GLU A CA 1
ATOM 823 C C . GLU A 1 102 ? -6.223 9.220 8.283 1.00 98.38 102 GLU A C 1
ATOM 825 O O . GLU A 1 102 ? -6.670 9.494 9.398 1.00 98.38 102 GLU A O 1
ATOM 830 N N . ARG A 1 103 ? -6.911 8.448 7.428 1.00 98.12 103 ARG A N 1
ATOM 831 C CA . ARG A 1 103 ? -8.197 7.832 7.794 1.00 98.12 103 ARG A CA 1
ATOM 832 C C . ARG A 1 103 ? -8.052 6.842 8.946 1.00 98.12 103 ARG A C 1
ATOM 834 O O . ARG A 1 103 ? -8.871 6.880 9.863 1.00 98.12 103 ARG A O 1
ATOM 841 N N . GLN A 1 104 ? -7.008 6.014 8.937 1.00 98.25 104 GLN A N 1
ATOM 842 C CA . GLN A 1 104 ? -6.701 5.092 10.027 1.00 98.25 104 GLN A CA 1
ATOM 843 C C . GLN A 1 104 ? -6.494 5.853 11.339 1.00 98.25 104 GLN A C 1
ATOM 845 O O . GLN A 1 104 ? -7.147 5.537 12.331 1.00 98.25 104 GLN A O 1
ATOM 850 N N . ARG A 1 105 ? -5.659 6.901 11.335 1.00 98.44 105 ARG A N 1
ATOM 851 C CA . ARG A 1 105 ? -5.417 7.746 12.513 1.00 98.44 105 ARG A CA 1
ATOM 852 C C . ARG A 1 105 ? -6.721 8.315 13.073 1.00 98.44 105 ARG A C 1
ATOM 854 O O . ARG A 1 105 ? -6.967 8.223 14.272 1.00 98.44 105 ARG A O 1
ATOM 861 N N . LEU A 1 106 ? -7.577 8.872 12.214 1.00 98.44 106 LEU A N 1
ATOM 862 C CA . LEU A 1 106 ? -8.872 9.425 12.626 1.00 98.44 106 LEU A CA 1
ATOM 863 C C . LEU A 1 106 ? -9.821 8.349 13.184 1.00 98.44 106 LEU A C 1
ATOM 865 O O . LEU A 1 106 ? -10.531 8.599 14.160 1.00 98.44 106 LEU A O 1
ATOM 869 N N . ALA A 1 107 ? -9.834 7.153 12.592 1.00 98.19 107 ALA A N 1
ATOM 870 C CA . ALA A 1 107 ? -10.647 6.036 13.067 1.00 98.19 107 ALA A CA 1
ATOM 871 C C . ALA A 1 107 ? -10.169 5.520 14.437 1.00 98.19 107 ALA A C 1
ATOM 873 O O . ALA A 1 107 ? -10.988 5.281 15.327 1.00 98.19 107 ALA A O 1
ATOM 874 N N . GLU A 1 108 ? -8.854 5.408 14.633 1.00 98.38 108 GLU A N 1
ATOM 875 C CA . GLU A 1 108 ? -8.237 5.033 15.908 1.00 98.38 108 GLU A CA 1
ATOM 876 C C . GLU A 1 108 ? -8.490 6.081 16.998 1.00 98.38 108 GLU A C 1
ATOM 878 O O . GLU A 1 108 ? -8.844 5.723 18.121 1.00 98.38 108 GLU A O 1
ATOM 883 N N . GLU A 1 109 ? -8.392 7.373 16.672 1.00 98.50 109 GLU A N 1
ATOM 884 C CA . GLU A 1 109 ? -8.730 8.464 17.594 1.00 98.50 109 GLU A CA 1
ATOM 885 C C . GLU A 1 109 ? -10.200 8.420 18.019 1.00 98.50 109 GLU A C 1
ATOM 887 O O . GLU A 1 109 ? -10.505 8.551 19.207 1.00 98.50 109 GLU A O 1
ATOM 892 N N . SER A 1 110 ? -11.116 8.173 17.077 1.00 97.88 110 SER A N 1
ATOM 893 C CA . SER A 1 110 ? -12.540 8.001 17.382 1.00 97.88 110 SER A CA 1
ATOM 894 C C . SER A 1 110 ? -12.780 6.799 18.298 1.00 97.88 110 SER A C 1
ATOM 896 O O . SER A 1 110 ? -13.549 6.891 19.261 1.00 97.88 110 SER A O 1
ATOM 898 N N . LEU A 1 111 ? -12.112 5.674 18.031 1.00 98.06 111 LEU A N 1
ATOM 899 C CA . LEU A 1 111 ? -12.235 4.469 18.847 1.00 98.06 111 LEU A CA 1
ATOM 900 C C . LEU A 1 111 ? -11.697 4.709 20.262 1.00 98.06 111 LEU A C 1
ATOM 902 O O . LEU A 1 111 ? -12.347 4.337 21.242 1.00 98.06 111 LEU A O 1
ATOM 906 N N . ALA A 1 112 ? -10.546 5.372 20.377 1.00 98.00 112 ALA A N 1
ATOM 907 C CA . ALA A 1 112 ? -9.930 5.721 21.649 1.00 98.00 112 ALA A CA 1
ATOM 908 C C . ALA A 1 112 ? -10.812 6.676 22.470 1.00 98.00 112 ALA A C 1
ATOM 910 O O . ALA A 1 112 ? -10.981 6.467 23.670 1.00 98.00 112 ALA A O 1
ATOM 911 N N . ASP A 1 113 ? -11.435 7.678 21.841 1.00 97.69 113 ASP A N 1
ATOM 912 C CA . ASP A 1 113 ? -12.386 8.580 22.504 1.00 97.69 113 ASP A CA 1
ATOM 913 C C . ASP A 1 113 ? -13.646 7.841 22.994 1.00 97.69 113 ASP A C 1
ATOM 915 O O . ASP A 1 113 ? -14.149 8.091 24.094 1.00 97.69 113 ASP A O 1
ATOM 919 N N . ILE A 1 114 ? -14.160 6.882 22.217 1.00 97.12 114 ILE A N 1
ATOM 920 C CA . ILE A 1 114 ? -15.265 6.017 22.652 1.00 97.12 114 ILE A CA 1
ATOM 921 C C . ILE A 1 114 ? -14.839 5.154 23.847 1.00 97.12 114 ILE A C 1
ATOM 923 O O . ILE A 1 114 ? -15.565 5.070 24.836 1.00 97.12 114 ILE A O 1
ATOM 927 N N . GLN A 1 115 ? -13.659 4.543 23.799 1.00 96.75 115 GLN A N 1
ATOM 928 C CA . GLN A 1 115 ? -13.130 3.743 24.903 1.00 96.75 115 GLN A CA 1
ATOM 929 C C . GLN A 1 115 ? -12.882 4.579 26.167 1.00 96.75 115 GLN A C 1
ATOM 931 O O . GLN A 1 115 ? -13.195 4.128 27.265 1.00 96.75 115 GLN A O 1
ATOM 936 N N . ALA A 1 116 ? -12.375 5.805 26.036 1.00 96.25 116 ALA A N 1
ATOM 937 C CA . ALA A 1 116 ? -12.110 6.696 27.166 1.00 96.25 116 ALA A CA 1
ATOM 938 C C . ALA A 1 116 ? -13.391 7.163 27.878 1.00 96.25 116 ALA A C 1
ATOM 940 O O . ALA A 1 116 ? -13.370 7.425 29.080 1.00 96.25 116 ALA A O 1
ATOM 941 N N . ARG A 1 117 ? -14.508 7.265 27.147 1.00 96.00 117 ARG A N 1
ATOM 942 C CA . ARG A 1 117 ? -15.823 7.645 27.695 1.00 96.00 117 ARG A CA 1
ATOM 943 C C . ARG A 1 117 ? -16.653 6.464 28.195 1.00 96.00 117 ARG A C 1
ATOM 945 O O . ARG A 1 117 ? -17.694 6.687 28.816 1.00 96.00 117 ARG A O 1
ATOM 952 N N . ALA A 1 118 ? -16.246 5.233 27.898 1.00 96.25 118 ALA A N 1
ATOM 953 C CA . ALA A 1 118 ? -16.944 4.039 28.353 1.00 96.25 118 ALA A CA 1
ATOM 954 C C . ALA A 1 118 ? -16.797 3.857 29.871 1.00 96.25 118 ALA A C 1
ATOM 956 O O . ALA A 1 118 ? -15.787 4.237 30.467 1.00 96.25 118 ALA A O 1
ATOM 957 N N . LEU A 1 119 ? -17.808 3.259 30.504 1.00 95.75 119 LEU A N 1
ATOM 958 C CA . LEU A 1 119 ? -17.725 2.911 31.920 1.00 95.75 119 LEU A CA 1
ATOM 959 C C . LEU A 1 119 ? -16.745 1.746 32.092 1.00 95.75 119 LEU A C 1
ATOM 961 O O . LEU A 1 119 ? -16.836 0.755 31.368 1.00 95.75 119 LEU A O 1
ATOM 965 N N . GLN A 1 120 ? -15.841 1.853 33.063 1.00 95.56 120 GLN A N 1
ATOM 966 C CA . GLN A 1 120 ? -14.899 0.794 33.411 1.00 95.56 120 GLN A CA 1
ATOM 967 C C . GLN A 1 120 ? -15.336 0.100 34.704 1.00 95.56 120 GLN A C 1
ATOM 969 O O . GLN A 1 120 ? -15.643 0.765 35.693 1.00 95.56 120 GLN A O 1
ATOM 974 N N . LEU A 1 121 ? -15.374 -1.230 34.685 1.00 92.00 121 LEU A N 1
ATOM 975 C CA . LEU A 1 121 ? -15.638 -2.064 35.857 1.00 92.00 121 LEU A CA 1
ATOM 976 C C . LEU A 1 121 ? -14.408 -2.152 36.772 1.00 92.00 121 LEU A C 1
ATOM 978 O O . LEU A 1 121 ? -13.293 -1.816 36.374 1.00 92.00 121 LEU A O 1
ATOM 982 N N . GLU A 1 122 ? -14.595 -2.659 37.993 1.00 91.06 122 GLU A N 1
ATOM 983 C CA . GLU A 1 122 ? -13.501 -2.871 38.959 1.00 91.06 122 GLU A CA 1
ATOM 984 C C . GLU A 1 122 ? -12.419 -3.834 38.442 1.00 91.06 122 GLU A C 1
ATOM 986 O O . GLU A 1 122 ? -11.258 -3.745 38.837 1.00 91.06 122 GLU A O 1
ATOM 991 N N . ASP A 1 123 ? -12.787 -4.731 37.524 1.00 89.50 123 ASP A N 1
ATOM 992 C CA . ASP A 1 123 ? -11.876 -5.659 36.849 1.00 89.50 123 ASP A CA 1
ATOM 993 C C . ASP A 1 123 ? -11.131 -5.040 35.649 1.00 89.50 123 ASP A C 1
ATOM 995 O O . ASP A 1 123 ? -10.300 -5.700 35.025 1.00 89.50 123 ASP A O 1
ATOM 999 N N . GLY A 1 124 ? -11.416 -3.777 35.324 1.00 92.56 124 GLY A N 1
ATOM 1000 C CA . GLY A 1 124 ? -10.801 -3.041 34.227 1.00 92.56 124 GLY A CA 1
ATOM 1001 C C . GLY A 1 124 ? -11.494 -3.190 32.870 1.00 92.56 124 GLY A C 1
ATOM 1002 O O . GLY A 1 124 ? -11.105 -2.480 31.939 1.00 92.56 124 GLY A O 1
ATOM 1003 N N . ARG A 1 125 ? -12.518 -4.044 32.727 1.00 94.31 125 ARG A N 1
ATOM 1004 C CA . ARG A 1 125 ? -13.267 -4.186 31.468 1.00 94.31 125 ARG A CA 1
ATOM 1005 C C . ARG A 1 125 ? -14.141 -2.966 31.214 1.00 94.31 125 ARG A C 1
ATOM 1007 O O . ARG A 1 125 ? -14.762 -2.430 32.133 1.00 94.31 125 ARG A O 1
ATOM 1014 N N . ARG A 1 126 ? -14.229 -2.550 29.949 1.00 95.50 126 ARG A N 1
ATOM 1015 C CA . ARG A 1 126 ? -15.132 -1.473 29.533 1.00 95.50 126 ARG A CA 1
ATOM 1016 C C . ARG A 1 126 ? -16.496 -2.027 29.149 1.00 95.50 126 ARG A C 1
ATOM 1018 O O . ARG A 1 126 ? -16.599 -3.106 28.561 1.00 95.50 126 ARG A O 1
ATOM 1025 N N . VAL A 1 127 ? -17.535 -1.282 29.503 1.00 96.62 127 VAL A N 1
ATOM 1026 C CA . VAL A 1 127 ? -18.931 -1.672 29.323 1.00 96.62 127 VAL A CA 1
ATOM 1027 C C . VAL A 1 127 ? -19.668 -0.624 28.505 1.00 96.62 127 VAL A C 1
ATOM 1029 O O . VAL A 1 127 ? -19.542 0.581 28.727 1.00 96.62 127 VAL A O 1
ATOM 1032 N N . TYR A 1 128 ? -20.492 -1.116 27.589 1.00 96.69 128 TYR A N 1
ATOM 1033 C CA . TYR A 1 128 ? -21.323 -0.330 26.695 1.00 96.69 128 TYR A CA 1
ATOM 1034 C C . TYR A 1 128 ? -22.778 -0.755 26.839 1.00 96.69 128 TYR A C 1
ATOM 1036 O O . TYR A 1 128 ? -23.078 -1.915 27.128 1.00 96.69 128 TYR A O 1
ATOM 1044 N N . ARG A 1 129 ? -23.698 0.180 26.609 1.00 95.81 129 ARG A N 1
ATOM 1045 C CA . ARG A 1 129 ? -25.135 -0.092 26.636 1.00 95.81 129 ARG A CA 1
ATOM 1046 C C . ARG A 1 129 ? -25.657 -0.289 25.219 1.00 95.81 129 ARG A C 1
ATOM 1048 O O . ARG A 1 129 ? -25.351 0.496 24.327 1.00 95.81 129 ARG A O 1
ATOM 1055 N N . ASP A 1 130 ? -26.425 -1.345 25.024 1.00 95.12 130 ASP A N 1
ATOM 1056 C CA . ASP A 1 130 ? -27.088 -1.669 23.765 1.00 95.12 130 ASP A CA 1
ATOM 1057 C C . ASP A 1 130 ? -28.436 -0.933 23.633 1.00 95.12 130 ASP A C 1
ATOM 1059 O O . ASP A 1 130 ? -28.946 -0.384 24.617 1.00 95.12 130 ASP A O 1
ATOM 1063 N N . GLU A 1 131 ? -29.035 -0.941 22.439 1.00 92.56 131 GLU A N 1
ATOM 1064 C CA . GLU A 1 131 ? -30.342 -0.301 22.179 1.00 92.56 131 GLU A CA 1
ATOM 1065 C C . GLU A 1 131 ? -31.460 -0.906 23.052 1.00 92.56 131 GLU A C 1
ATOM 1067 O O . GLU A 1 131 ? -32.300 -0.180 23.588 1.00 92.56 131 GLU A O 1
ATOM 1072 N N . ASP A 1 132 ? -31.392 -2.215 23.312 1.00 92.44 132 ASP A N 1
ATOM 1073 C CA . ASP A 1 132 ? -32.315 -2.948 24.194 1.00 92.44 132 ASP A CA 1
ATOM 1074 C C . ASP A 1 132 ? -32.097 -2.656 25.693 1.00 92.44 132 ASP A C 1
ATOM 1076 O O . ASP A 1 132 ? -32.756 -3.224 26.564 1.00 92.44 132 ASP A O 1
ATOM 1080 N N . GLY A 1 133 ? -31.127 -1.802 26.028 1.00 91.19 133 GLY A N 1
ATOM 1081 C CA . GLY A 1 133 ? -30.751 -1.481 27.400 1.00 91.19 133 GLY A CA 1
ATOM 1082 C C . GLY A 1 133 ? -29.875 -2.531 28.085 1.00 91.19 133 GLY A C 1
ATOM 1083 O O . GLY A 1 133 ? -29.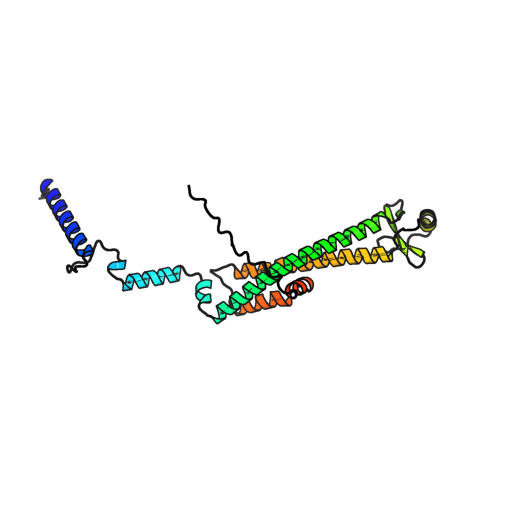536 -2.351 29.253 1.00 91.19 133 GLY A O 1
ATOM 1084 N N . THR A 1 134 ? -29.476 -3.586 27.373 1.00 94.00 134 THR A N 1
ATOM 1085 C CA . THR A 1 134 ? -28.535 -4.599 27.871 1.00 94.00 134 THR A CA 1
ATOM 1086 C C . THR A 1 134 ? -27.109 -4.048 27.890 1.00 94.00 134 THR A C 1
ATOM 1088 O O . THR A 1 134 ? -26.703 -3.335 26.977 1.00 94.00 134 THR A O 1
ATOM 1091 N N . PHE A 1 135 ? -26.327 -4.393 28.913 1.00 95.06 135 PHE A N 1
ATOM 1092 C CA . PHE A 1 135 ? -24.912 -4.029 29.003 1.00 95.06 135 PHE A CA 1
ATOM 1093 C C . PHE A 1 135 ? -24.018 -5.123 28.408 1.00 95.06 135 PHE A C 1
ATOM 1095 O O . PHE A 1 135 ? -24.185 -6.306 28.726 1.00 95.06 135 PHE A O 1
ATOM 1102 N N . ARG A 1 136 ? -23.066 -4.728 27.558 1.00 96.44 136 ARG A N 1
ATOM 1103 C CA . ARG A 1 136 ? -22.089 -5.609 26.903 1.00 96.44 136 ARG A CA 1
ATOM 1104 C C . ARG A 1 136 ? -20.659 -5.134 27.147 1.00 96.44 136 ARG A C 1
ATOM 1106 O O . ARG A 1 136 ? -20.418 -3.932 27.227 1.00 96.44 136 ARG A O 1
ATOM 1113 N N . THR A 1 137 ? -19.717 -6.068 27.238 1.00 96.31 137 THR A N 1
ATOM 1114 C CA . THR A 1 137 ? -18.276 -5.774 27.298 1.00 96.31 137 THR A CA 1
ATOM 1115 C C . THR A 1 137 ? -17.695 -5.493 25.906 1.00 96.31 137 THR A C 1
ATOM 1117 O O . THR A 1 137 ? -18.374 -5.693 24.898 1.00 96.31 137 THR A O 1
ATOM 1120 N N . GLU A 1 138 ? -16.428 -5.069 25.833 1.00 94.62 138 GLU A N 1
ATOM 1121 C CA . GLU A 1 138 ? -15.677 -4.901 24.569 1.00 94.62 138 GLU A CA 1
ATOM 1122 C C . GLU A 1 138 ? -15.709 -6.156 23.675 1.00 94.62 138 GLU A C 1
ATOM 1124 O O . GLU A 1 138 ? -15.879 -6.050 22.460 1.00 94.62 138 GLU A O 1
ATOM 1129 N N . ASP A 1 139 ? -15.652 -7.348 24.277 1.00 93.75 139 ASP A N 1
ATOM 1130 C CA . ASP A 1 139 ? -15.721 -8.637 23.568 1.00 93.75 139 ASP A CA 1
ATOM 1131 C C . ASP A 1 139 ? -17.137 -8.997 23.076 1.00 93.75 139 ASP A C 1
ATOM 1133 O O . ASP A 1 139 ? -17.344 -10.031 22.443 1.00 93.75 139 ASP A O 1
ATOM 1137 N N . GLY A 1 140 ? -18.141 -8.173 23.390 1.00 92.62 140 GLY A N 1
ATOM 1138 C CA . GLY A 1 140 ? -19.544 -8.413 23.046 1.00 92.62 140 GLY A CA 1
ATOM 1139 C C . GLY A 1 140 ? -20.288 -9.363 23.985 1.00 92.62 140 GLY A C 1
ATOM 1140 O O . GLY A 1 140 ? -21.437 -9.712 23.704 1.00 92.62 140 GLY A O 1
ATOM 1141 N N . LEU A 1 141 ? -19.676 -9.757 25.105 1.00 93.94 141 LEU A N 1
ATOM 1142 C CA . LEU A 1 141 ? -20.307 -10.603 26.117 1.00 93.94 141 LEU A CA 1
ATOM 1143 C C . LEU A 1 141 ? -21.273 -9.789 26.979 1.00 93.94 141 LEU A C 1
ATOM 1145 O O . LEU A 1 141 ? -20.982 -8.655 27.360 1.00 93.94 141 LEU A O 1
ATOM 1149 N N . SER A 1 142 ? -22.421 -10.374 27.319 1.00 93.50 142 SER A N 1
ATOM 1150 C CA . SER A 1 142 ? -23.356 -9.758 28.263 1.00 93.50 142 SER A CA 1
ATOM 1151 C C . SER A 1 142 ? -22.755 -9.698 29.663 1.00 93.50 142 SER A C 1
ATOM 1153 O O . SER A 1 142 ? -22.155 -10.664 30.138 1.00 93.50 142 SER A O 1
ATOM 1155 N N . VAL A 1 143 ? -22.950 -8.567 30.336 1.00 92.94 143 VAL A N 1
ATOM 1156 C CA . VAL A 1 143 ? -22.509 -8.395 31.721 1.00 92.94 143 VAL A CA 1
ATOM 1157 C C . VAL A 1 143 ? -23.387 -9.216 32.676 1.00 92.94 143 VAL A C 1
ATOM 1159 O O . VAL A 1 143 ? -24.583 -9.398 32.429 1.00 92.94 143 VAL A O 1
ATOM 1162 N N . SER A 1 144 ? -22.782 -9.725 33.755 1.00 90.62 144 SER A N 1
ATOM 1163 C CA . SER A 1 144 ? -23.459 -10.528 34.777 1.00 90.62 144 SER A CA 1
ATOM 1164 C C . SER A 1 144 ? -24.570 -9.737 35.476 1.00 90.62 144 SER A C 1
ATOM 1166 O O . SER A 1 144 ? -24.461 -8.522 35.634 1.00 90.62 144 SER A O 1
ATOM 1168 N N . ASP A 1 145 ? -25.632 -10.411 35.930 1.00 87.12 145 ASP A N 1
ATOM 1169 C CA . ASP A 1 145 ? -26.737 -9.742 36.637 1.00 87.12 145 ASP A CA 1
ATOM 1170 C C . ASP A 1 145 ? -26.282 -9.047 37.928 1.00 87.12 145 ASP A C 1
ATOM 1172 O O . ASP A 1 145 ? -26.854 -8.028 38.300 1.00 87.12 145 ASP A O 1
ATOM 1176 N N . THR A 1 146 ? -25.226 -9.547 38.575 1.00 86.25 146 THR A N 1
ATOM 1177 C CA . THR A 1 146 ? -24.659 -8.950 39.792 1.00 86.25 146 THR A CA 1
ATOM 1178 C C . THR A 1 146 ? -24.051 -7.571 39.535 1.00 86.25 146 THR A C 1
ATOM 1180 O O . THR A 1 146 ? -24.188 -6.682 40.370 1.00 86.25 146 THR A O 1
ATOM 1183 N N . ASP A 1 147 ? -23.433 -7.364 38.371 1.00 88.75 147 ASP A N 1
ATOM 1184 C CA . ASP A 1 147 ? -22.773 -6.095 38.043 1.00 88.75 147 ASP A CA 1
ATOM 1185 C C . ASP A 1 147 ? -23.742 -5.083 37.408 1.00 88.75 147 ASP A C 1
ATOM 1187 O O . ASP A 1 147 ? -23.464 -3.883 37.392 1.00 88.75 147 ASP A O 1
ATOM 1191 N N . LYS A 1 148 ? -24.894 -5.537 36.886 1.00 90.62 148 LYS A N 1
ATOM 1192 C CA . LYS A 1 148 ? -25.868 -4.675 36.189 1.00 90.62 148 LYS A CA 1
ATOM 1193 C C . LYS A 1 148 ? -26.399 -3.550 37.067 1.00 90.62 148 LYS A C 1
ATOM 1195 O O . LYS A 1 148 ? -26.497 -2.425 36.583 1.00 90.62 148 LYS A O 1
ATOM 1200 N N . ASP A 1 149 ? -26.718 -3.837 38.327 1.00 88.06 149 ASP A N 1
ATOM 1201 C CA . ASP A 1 149 ? -27.255 -2.832 39.250 1.00 88.06 149 ASP A CA 1
ATOM 1202 C C . ASP A 1 149 ? -26.205 -1.753 39.557 1.00 88.06 149 ASP A C 1
ATOM 1204 O O . ASP A 1 149 ? -26.494 -0.557 39.480 1.00 88.06 149 ASP A O 1
ATOM 1208 N N . ALA A 1 150 ? -24.956 -2.169 39.796 1.00 88.62 150 ALA A N 1
ATOM 1209 C CA . ALA A 1 150 ? -23.835 -1.260 40.029 1.00 88.62 150 ALA A CA 1
ATOM 1210 C C . ALA A 1 150 ? -23.521 -0.395 38.794 1.00 88.62 150 ALA A C 1
ATOM 1212 O O . ALA A 1 150 ? -23.270 0.806 38.918 1.00 88.62 150 ALA A O 1
ATOM 1213 N N . ILE A 1 151 ? -23.579 -0.980 37.592 1.00 90.38 151 ILE A N 1
ATOM 1214 C CA . ILE A 1 151 ? -23.419 -0.247 36.329 1.00 90.38 151 ILE A CA 1
ATOM 1215 C C . ILE A 1 151 ? -24.555 0.760 36.137 1.00 90.38 151 ILE A C 1
ATOM 1217 O O . ILE A 1 151 ? -24.298 1.901 35.753 1.00 90.38 151 ILE A O 1
ATOM 1221 N N . ALA A 1 152 ? -25.802 0.358 36.394 1.00 89.56 152 ALA A N 1
ATOM 1222 C CA . ALA A 1 152 ? -26.972 1.206 36.195 1.00 89.56 152 ALA A CA 1
ATOM 1223 C C . ALA A 1 152 ? -26.942 2.460 37.082 1.00 89.56 152 ALA A C 1
ATOM 1225 O O . ALA A 1 152 ? -27.343 3.529 36.623 1.00 89.56 152 ALA A O 1
ATOM 1226 N N . GLU A 1 153 ? -26.423 2.355 38.309 1.00 90.19 153 GLU A N 1
ATOM 1227 C CA . GLU A 1 153 ? -26.247 3.496 39.217 1.00 90.19 153 GLU A CA 1
ATOM 1228 C C . GLU A 1 153 ? -25.145 4.463 38.747 1.00 90.19 153 GLU A C 1
ATOM 1230 O O . GLU A 1 153 ? -25.272 5.681 38.886 1.00 90.19 153 GLU A O 1
AT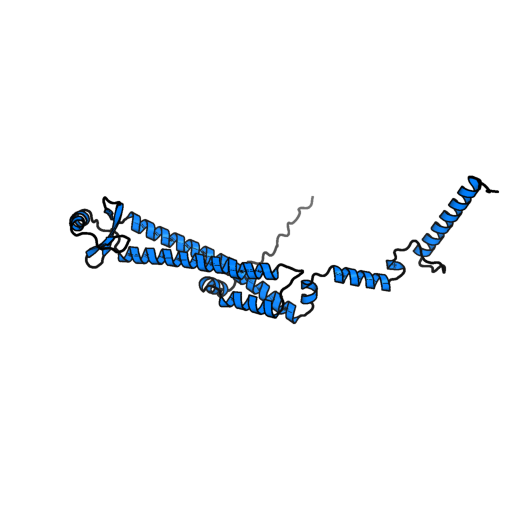OM 1235 N N . GLN A 1 154 ? -24.071 3.940 38.149 1.00 92.25 154 GLN A N 1
ATOM 1236 C CA . GLN A 1 154 ? -22.930 4.739 37.685 1.00 92.25 154 GLN A CA 1
ATOM 1237 C C . GLN A 1 154 ? -23.106 5.304 36.269 1.00 92.25 154 GLN A C 1
ATOM 1239 O O . GLN A 1 154 ? -22.345 6.187 35.856 1.00 92.25 154 GLN A O 1
ATOM 1244 N N . TRP A 1 155 ? -24.094 4.814 35.517 1.00 92.75 155 TRP A N 1
ATOM 1245 C CA . TRP A 1 155 ? -24.314 5.191 34.127 1.00 92.75 155 TRP A CA 1
ATOM 1246 C C . TRP A 1 155 ? -24.705 6.667 33.989 1.00 92.75 155 TRP A C 1
ATOM 1248 O O . TRP A 1 155 ? -25.692 7.131 34.563 1.00 92.75 155 TRP A O 1
ATOM 1258 N N . ARG A 1 156 ? -23.964 7.422 33.169 1.00 93.06 156 ARG A N 1
ATOM 1259 C CA . ARG A 1 156 ? -24.213 8.854 32.931 1.00 93.06 156 ARG A CA 1
ATOM 1260 C C . ARG A 1 156 ? -24.774 9.109 31.529 1.00 93.06 156 ARG A C 1
ATOM 1262 O O . ARG A 1 156 ? -24.405 8.409 30.582 1.00 93.06 156 ARG A O 1
ATOM 1269 N N . PRO A 1 157 ? -25.625 10.138 31.348 1.00 90.44 157 PRO A N 1
ATOM 1270 C CA . PRO A 1 157 ? -26.005 10.602 30.016 1.00 90.44 157 PRO A CA 1
ATOM 1271 C C . PRO A 1 157 ? -24.759 10.975 29.196 1.00 90.44 157 PRO A C 1
ATOM 1273 O O . PRO A 1 157 ? -23.897 11.700 29.688 1.00 90.44 157 PRO A O 1
ATOM 1276 N N . GLY A 1 158 ? -24.665 10.484 27.956 1.00 90.19 158 GLY A N 1
ATOM 1277 C CA . GLY A 1 158 ? -23.533 10.744 27.053 1.00 90.19 158 GLY A CA 1
ATOM 1278 C C . GLY A 1 158 ? -22.458 9.651 27.001 1.00 90.19 158 GLY A C 1
ATOM 1279 O O . GLY A 1 158 ? -21.524 9.776 26.212 1.00 90.19 158 GLY A O 1
ATOM 1280 N N . MET A 1 159 ? -22.589 8.577 27.788 1.00 94.31 159 MET A N 1
ATOM 1281 C CA . MET A 1 159 ? -21.761 7.377 27.618 1.00 94.31 159 MET A CA 1
ATOM 1282 C C . MET A 1 159 ? -22.062 6.684 26.275 1.00 94.31 159 MET A C 1
ATOM 1284 O O . MET A 1 159 ? -23.224 6.660 25.850 1.00 94.31 159 MET A O 1
ATOM 1288 N N . PRO A 1 160 ? -21.046 6.128 25.593 1.00 95.00 160 PRO A N 1
ATOM 1289 C CA . PRO A 1 160 ? -21.213 5.523 24.279 1.00 95.00 160 PRO A CA 1
ATOM 1290 C C . PRO A 1 160 ? -22.020 4.220 24.333 1.00 95.00 160 PRO A C 1
ATOM 1292 O O . PRO A 1 160 ? -21.926 3.433 25.278 1.00 95.00 160 PRO A O 1
ATOM 1295 N N . GLY A 1 161 ? -22.803 3.985 23.279 1.00 96.25 161 GLY A N 1
ATOM 1296 C CA . GLY A 1 161 ? -23.509 2.723 23.071 1.00 96.25 161 GLY A CA 1
ATOM 1297 C C . GLY A 1 161 ? -22.620 1.644 22.447 1.00 96.25 161 GLY A C 1
ATOM 1298 O O . GLY A 1 161 ? -21.602 1.954 21.825 1.00 96.25 161 GLY A O 1
ATOM 1299 N N . TYR A 1 162 ? -23.024 0.376 22.580 1.00 96.50 162 TYR A N 1
ATOM 1300 C CA . TYR A 1 162 ? -22.258 -0.765 22.054 1.00 96.50 162 TYR A CA 1
ATOM 1301 C C . TYR A 1 162 ? -22.142 -0.726 20.530 1.00 96.50 162 TYR A C 1
ATOM 1303 O O . TYR A 1 162 ? -21.072 -0.967 19.982 1.00 96.50 162 TYR A O 1
ATOM 1311 N N . ARG A 1 163 ? -23.226 -0.346 19.847 1.00 96.25 163 ARG A N 1
ATOM 1312 C CA . ARG A 1 163 ? -23.247 -0.179 18.394 1.00 96.25 163 ARG A CA 1
ATOM 1313 C C . ARG A 1 163 ? -22.192 0.817 17.905 1.00 96.25 163 ARG A C 1
ATOM 1315 O O . ARG A 1 163 ? -21.411 0.473 17.030 1.00 96.25 163 ARG A O 1
ATOM 1322 N N . ASN A 1 164 ? -22.113 1.998 18.523 1.00 96.25 164 ASN A N 1
ATOM 1323 C CA . ASN A 1 164 ? -21.120 3.015 18.156 1.00 96.25 164 ASN A CA 1
ATOM 1324 C C . ASN A 1 164 ? -19.686 2.505 18.357 1.00 96.25 164 ASN A C 1
ATOM 1326 O O . ASN A 1 164 ? -18.807 2.793 17.550 1.00 96.25 164 ASN A O 1
ATOM 1330 N N . PHE A 1 165 ? -19.446 1.748 19.433 1.00 97.19 165 PHE A N 1
ATOM 1331 C CA . PHE A 1 165 ? -18.153 1.112 19.672 1.00 97.19 165 PHE A CA 1
ATOM 1332 C C . PHE A 1 165 ? -17.819 0.072 18.598 1.00 97.19 165 PHE A C 1
ATOM 1334 O O . PHE A 1 165 ? -16.727 0.122 18.039 1.00 97.19 165 PHE A O 1
ATOM 1341 N N . ALA A 1 166 ? -18.753 -0.831 18.286 1.00 96.94 166 ALA A N 1
ATOM 1342 C CA . ALA A 1 166 ? -18.558 -1.860 17.271 1.00 96.94 166 ALA A CA 1
ATOM 1343 C C . ALA A 1 166 ? -18.290 -1.239 15.891 1.00 96.94 166 ALA A C 1
ATOM 1345 O O . ALA A 1 166 ? -17.298 -1.581 15.261 1.00 96.94 166 ALA A O 1
ATOM 1346 N N . GLU A 1 167 ? -19.097 -0.259 15.474 1.00 97.00 167 GLU A N 1
ATOM 1347 C CA . GLU A 1 167 ? -18.915 0.459 14.206 1.00 97.00 167 GLU A CA 1
ATOM 1348 C C . GLU A 1 167 ? -17.553 1.174 14.142 1.00 97.00 167 GLU A C 1
ATOM 1350 O O . GLU A 1 167 ? -16.857 1.087 13.134 1.00 97.00 167 GLU A O 1
ATOM 1355 N N . SER A 1 168 ? -17.126 1.836 15.225 1.00 97.75 168 SER A N 1
ATOM 1356 C CA . SER A 1 168 ? -15.826 2.520 15.270 1.00 97.75 168 SER A CA 1
ATOM 1357 C C . SER A 1 168 ? -14.643 1.547 15.271 1.00 97.75 168 SER A C 1
ATOM 1359 O O . SER A 1 168 ? -13.631 1.824 14.627 1.00 97.75 168 SER A O 1
ATOM 1361 N N . ARG A 1 169 ? -14.763 0.404 15.956 1.00 97.94 169 ARG A N 1
ATOM 1362 C CA . ARG A 1 169 ? -13.755 -0.664 15.947 1.00 97.94 169 ARG A CA 1
ATOM 1363 C C . ARG A 1 169 ? -13.622 -1.278 14.559 1.00 97.94 169 ARG A C 1
ATOM 1365 O O . ARG A 1 169 ? -12.508 -1.425 14.065 1.00 97.94 169 ARG A O 1
ATOM 1372 N N . ASP A 1 170 ? -14.748 -1.614 13.941 1.00 98.00 170 ASP A N 1
ATOM 1373 C CA . ASP A 1 170 ? -14.779 -2.228 12.618 1.00 98.00 170 ASP A CA 1
ATOM 1374 C C . ASP A 1 170 ? -14.234 -1.247 11.560 1.00 98.00 170 ASP A C 1
ATOM 1376 O O . ASP A 1 170 ? -13.476 -1.657 10.684 1.00 98.00 170 ASP A O 1
ATOM 1380 N N . ALA A 1 171 ? -14.514 0.057 11.690 1.00 97.56 171 ALA A N 1
ATOM 1381 C CA . ALA A 1 171 ? -13.922 1.096 10.844 1.00 97.56 171 ALA A CA 1
ATOM 1382 C C . ALA A 1 171 ? -12.396 1.203 11.009 1.00 97.56 171 ALA A C 1
ATOM 1384 O O . ALA A 1 171 ? -11.676 1.219 10.012 1.00 97.56 171 ALA A O 1
ATOM 1385 N N . ALA A 1 172 ? -11.884 1.224 12.245 1.00 98.00 172 ALA A N 1
ATOM 1386 C CA . ALA A 1 172 ? -10.440 1.257 12.494 1.00 98.00 172 ALA A CA 1
ATOM 1387 C C . ALA A 1 172 ? -9.735 0.014 11.923 1.00 98.00 172 ALA A C 1
ATOM 1389 O O . ALA A 1 172 ? -8.687 0.125 11.290 1.00 98.00 172 ALA A O 1
ATOM 1390 N N . GLN A 1 173 ? -10.343 -1.166 12.079 1.00 98.19 173 GLN A N 1
ATOM 1391 C CA . GLN A 1 173 ? -9.821 -2.406 11.510 1.00 98.19 173 GLN A CA 1
ATOM 1392 C C . GLN A 1 173 ? -9.844 -2.400 9.973 1.00 98.19 173 GLN A C 1
ATOM 1394 O O . GLN A 1 173 ? -8.897 -2.876 9.348 1.00 98.19 173 GLN A O 1
ATOM 1399 N N . ALA A 1 174 ? -10.900 -1.864 9.358 1.00 98.00 174 ALA A N 1
ATOM 1400 C CA . ALA A 1 174 ? -11.011 -1.769 7.905 1.00 98.00 174 ALA A CA 1
ATOM 1401 C C . ALA A 1 174 ? -9.961 -0.821 7.295 1.00 98.00 174 ALA A C 1
ATOM 1403 O O . ALA A 1 174 ? -9.369 -1.144 6.263 1.00 98.00 174 ALA A O 1
ATOM 1404 N N . GLU A 1 175 ? -9.686 0.319 7.934 1.00 97.69 175 GLU A N 1
ATOM 1405 C CA . GLU A 1 175 ? -8.635 1.237 7.472 1.00 97.69 175 GLU A CA 1
ATOM 1406 C C . GLU A 1 175 ? -7.234 0.642 7.677 1.00 97.69 175 GLU A C 1
ATOM 1408 O O . GLU A 1 175 ? -6.396 0.751 6.786 1.00 97.69 175 GLU A O 1
ATOM 1413 N N . ALA A 1 176 ? -6.990 -0.077 8.779 1.00 98.06 176 ALA A N 1
ATOM 1414 C CA . ALA A 1 176 ? -5.731 -0.802 8.975 1.00 98.06 176 ALA A CA 1
ATOM 1415 C C . ALA A 1 176 ? -5.503 -1.872 7.889 1.00 98.06 176 ALA A C 1
ATOM 1417 O O . ALA A 1 176 ? -4.407 -1.974 7.340 1.00 98.06 176 ALA A O 1
ATOM 1418 N N . ALA A 1 177 ? -6.546 -2.629 7.527 1.00 98.44 177 ALA A N 1
ATOM 1419 C CA . ALA A 1 177 ? -6.480 -3.594 6.428 1.00 98.44 177 ALA A CA 1
ATOM 1420 C C . ALA A 1 177 ? -6.233 -2.913 5.070 1.00 98.44 177 ALA A C 1
ATOM 1422 O O . ALA A 1 177 ? -5.491 -3.437 4.245 1.00 98.44 177 ALA A O 1
ATOM 1423 N N . THR A 1 178 ? -6.807 -1.726 4.854 1.00 98.31 178 THR A N 1
ATOM 1424 C CA . THR A 1 178 ? -6.563 -0.925 3.644 1.00 98.31 178 THR A CA 1
ATOM 1425 C C . THR A 1 178 ? -5.099 -0.492 3.542 1.00 98.31 178 THR A C 1
ATOM 1427 O O . THR A 1 178 ? -4.510 -0.565 2.467 1.00 98.31 178 THR A O 1
ATOM 1430 N N . VAL A 1 179 ? -4.494 -0.047 4.647 1.00 98.44 179 VAL A N 1
ATOM 1431 C CA . VAL A 1 179 ? -3.069 0.317 4.677 1.00 98.44 179 VAL A CA 1
ATOM 1432 C C . VAL A 1 179 ? -2.192 -0.891 4.347 1.00 98.44 179 VAL A C 1
ATOM 1434 O O . VAL A 1 179 ? -1.313 -0.780 3.495 1.00 98.44 179 VAL A O 1
ATOM 1437 N N . ASP A 1 180 ? -2.463 -2.046 4.958 1.00 98.44 180 ASP A N 1
ATOM 1438 C CA . ASP A 1 180 ? -1.723 -3.289 4.706 1.00 98.44 180 ASP A CA 1
ATOM 1439 C C . ASP A 1 180 ? -1.814 -3.741 3.237 1.00 98.44 180 ASP A C 1
ATOM 1441 O O . ASP A 1 180 ? -0.804 -4.086 2.621 1.00 98.44 180 ASP A O 1
ATOM 1445 N N . GLU A 1 181 ? -3.004 -3.656 2.635 1.00 98.50 181 GLU A N 1
ATOM 1446 C CA . GLU A 1 181 ? -3.229 -3.974 1.220 1.00 98.50 181 GLU A CA 1
ATOM 1447 C C . GLU A 1 181 ? -2.404 -3.065 0.291 1.00 98.50 181 GLU A C 1
ATOM 1449 O O . GLU A 1 181 ? -1.737 -3.551 -0.627 1.00 98.50 181 GLU A O 1
ATOM 1454 N N . ILE A 1 182 ? -2.393 -1.752 0.552 1.00 98.19 182 ILE A N 1
ATOM 1455 C CA . ILE A 1 182 ? -1.622 -0.779 -0.237 1.00 98.19 182 ILE A CA 1
ATOM 1456 C C . ILE A 1 182 ? -0.114 -1.019 -0.081 1.00 98.19 182 ILE A C 1
ATOM 1458 O O . ILE A 1 182 ? 0.611 -1.007 -1.078 1.00 98.19 182 ILE A O 1
ATOM 1462 N N . MET A 1 183 ? 0.372 -1.276 1.138 1.00 97.81 183 MET A N 1
ATOM 1463 C CA . MET A 1 183 ? 1.792 -1.570 1.377 1.00 97.81 183 MET A CA 1
ATOM 1464 C C . MET A 1 183 ? 2.223 -2.878 0.706 1.00 97.81 183 MET A C 1
ATOM 1466 O O . MET A 1 183 ? 3.287 -2.933 0.090 1.00 97.81 183 MET A O 1
ATOM 1470 N N . THR A 1 184 ? 1.377 -3.909 0.766 1.00 98.38 184 THR A N 1
ATOM 1471 C CA . THR A 1 184 ? 1.605 -5.186 0.079 1.00 98.38 184 THR A CA 1
ATOM 1472 C C . THR A 1 184 ? 1.718 -4.973 -1.427 1.00 98.38 184 THR A C 1
ATOM 1474 O O . THR A 1 184 ? 2.647 -5.477 -2.051 1.00 98.38 184 THR A O 1
ATOM 1477 N N . TYR A 1 185 ? 0.827 -4.181 -2.028 1.00 98.38 185 TYR A N 1
ATOM 1478 C CA . TYR A 1 185 ? 0.920 -3.833 -3.446 1.00 98.38 185 TYR A CA 1
ATOM 1479 C C . TYR A 1 185 ? 2.219 -3.077 -3.779 1.00 98.38 185 TYR A C 1
ATOM 1481 O O . TYR A 1 185 ? 2.911 -3.431 -4.738 1.00 98.38 185 TYR A O 1
ATOM 1489 N N . GLN A 1 186 ? 2.592 -2.083 -2.966 1.00 96.94 186 GLN A N 1
ATOM 1490 C CA . GLN A 1 186 ? 3.812 -1.298 -3.165 1.00 96.94 186 GLN A CA 1
ATOM 1491 C C . GLN A 1 186 ? 5.072 -2.175 -3.166 1.00 96.94 186 GLN A C 1
ATOM 1493 O O . GLN A 1 186 ? 5.943 -2.000 -4.014 1.00 96.94 186 GLN A O 1
ATOM 1498 N N . VAL A 1 187 ? 5.172 -3.122 -2.233 1.00 96.06 187 VAL A N 1
ATOM 1499 C CA . VAL A 1 187 ? 6.355 -3.979 -2.091 1.00 96.06 187 VAL A CA 1
ATOM 1500 C C . VAL A 1 187 ? 6.333 -5.130 -3.097 1.00 96.06 187 VAL A C 1
ATOM 1502 O O . VAL A 1 187 ? 7.275 -5.292 -3.872 1.00 96.06 187 VAL A O 1
ATOM 1505 N N . ASP A 1 188 ? 5.253 -5.911 -3.121 1.00 96.75 188 ASP A N 1
ATOM 1506 C CA . ASP A 1 188 ? 5.213 -7.188 -3.840 1.00 96.75 188 ASP A CA 1
ATOM 1507 C C . ASP A 1 188 ? 4.945 -7.038 -5.340 1.00 96.75 188 ASP A C 1
ATOM 1509 O O . ASP A 1 188 ? 5.193 -7.977 -6.099 1.00 96.75 188 ASP A O 1
ATOM 1513 N N . VAL A 1 189 ? 4.371 -5.910 -5.770 1.00 98.12 189 VAL A N 1
ATOM 1514 C CA . VAL A 1 189 ? 4.038 -5.663 -7.180 1.00 98.12 189 VAL A CA 1
ATOM 1515 C C . VAL A 1 189 ? 4.937 -4.584 -7.755 1.00 98.12 189 VAL A C 1
ATOM 1517 O O . VAL A 1 189 ? 5.690 -4.872 -8.681 1.00 98.12 189 VAL A O 1
ATOM 1520 N N . LEU A 1 190 ? 4.902 -3.367 -7.203 1.00 96.88 190 LEU A N 1
ATOM 1521 C CA . LEU A 1 190 ? 5.675 -2.250 -7.757 1.00 96.88 190 LEU A CA 1
ATOM 1522 C C . LEU A 1 190 ? 7.176 -2.419 -7.501 1.00 96.88 190 LEU A C 1
ATOM 1524 O O . LEU A 1 190 ? 7.970 -2.298 -8.431 1.00 96.88 190 LEU A O 1
ATOM 1528 N N . GLY A 1 191 ? 7.562 -2.779 -6.273 1.00 94.06 191 GLY A N 1
ATOM 1529 C CA . GLY A 1 191 ? 8.953 -3.073 -5.923 1.00 94.06 191 GLY A CA 1
ATOM 1530 C C . GLY A 1 191 ? 9.531 -4.210 -6.766 1.00 94.06 191 GLY A C 1
ATOM 1531 O O . GLY A 1 191 ? 10.581 -4.048 -7.380 1.00 94.06 191 GLY A O 1
ATOM 1532 N N . ALA A 1 192 ? 8.797 -5.319 -6.893 1.00 94.75 192 ALA A N 1
ATOM 1533 C CA . ALA A 1 192 ? 9.206 -6.442 -7.737 1.00 94.75 192 ALA A CA 1
ATOM 1534 C C . ALA A 1 192 ? 9.341 -6.051 -9.223 1.00 94.75 192 ALA A C 1
ATOM 1536 O O . ALA A 1 192 ? 10.324 -6.417 -9.868 1.00 94.75 192 ALA A O 1
ATOM 1537 N N . ALA A 1 193 ? 8.394 -5.272 -9.760 1.00 95.69 193 ALA A N 1
ATOM 1538 C CA . ALA A 1 193 ? 8.463 -4.756 -11.127 1.00 95.69 193 ALA A CA 1
ATOM 1539 C C . ALA A 1 193 ? 9.684 -3.848 -11.333 1.00 95.69 193 ALA A C 1
ATOM 1541 O O . ALA A 1 193 ? 10.357 -3.926 -12.364 1.00 95.69 193 ALA A O 1
ATOM 1542 N N . ARG A 1 194 ? 10.001 -3.004 -10.344 1.00 93.75 194 ARG A N 1
ATOM 1543 C CA . ARG A 1 194 ? 11.170 -2.126 -10.379 1.00 93.75 194 ARG A CA 1
ATOM 1544 C C . ARG A 1 194 ? 12.462 -2.926 -10.353 1.00 93.75 194 ARG A C 1
ATOM 1546 O O . ARG A 1 194 ? 13.351 -2.636 -11.149 1.00 93.75 194 ARG A O 1
ATOM 1553 N N . ASP A 1 195 ? 12.561 -3.928 -9.490 1.00 91.94 195 ASP A N 1
ATOM 1554 C CA . ASP A 1 195 ? 13.748 -4.774 -9.380 1.00 91.94 195 ASP A CA 1
ATOM 1555 C C . ASP A 1 195 ? 14.005 -5.538 -10.688 1.00 91.94 195 ASP A C 1
ATOM 1557 O O . ASP A 1 195 ? 15.129 -5.533 -11.187 1.00 91.94 195 ASP A O 1
ATOM 1561 N N . GLU A 1 196 ? 12.961 -6.111 -11.298 1.00 92.81 196 GLU A N 1
ATOM 1562 C CA . GLU A 1 196 ? 13.070 -6.839 -12.572 1.00 92.81 196 GLU A CA 1
ATOM 1563 C C . GLU A 1 196 ? 13.443 -5.927 -13.753 1.00 92.81 196 GLU A C 1
ATOM 1565 O O . GLU A 1 196 ? 14.103 -6.362 -14.693 1.00 92.81 196 GLU A O 1
ATOM 1570 N N . THR A 1 197 ? 13.051 -4.652 -13.724 1.00 91.31 197 THR A N 1
ATOM 1571 C CA . THR A 1 197 ? 13.280 -3.711 -14.840 1.00 91.31 197 THR A CA 1
ATOM 1572 C C . THR A 1 197 ? 14.530 -2.849 -14.675 1.00 91.31 197 THR A C 1
ATOM 1574 O O . THR A 1 197 ? 14.973 -2.219 -15.635 1.00 91.31 197 THR A O 1
ATOM 1577 N N . SER A 1 198 ? 15.126 -2.827 -13.480 1.00 87.25 198 SER A N 1
ATOM 1578 C CA . SER A 1 198 ? 16.272 -1.967 -13.168 1.00 87.25 198 SER A CA 1
ATOM 1579 C C . SER A 1 198 ? 17.619 -2.526 -13.629 1.00 87.25 198 SER A C 1
ATOM 1581 O O . SER A 1 198 ? 18.578 -1.755 -13.673 1.00 87.25 198 SER A O 1
ATOM 1583 N N . ASP A 1 199 ? 17.721 -3.817 -13.972 1.00 87.44 199 ASP A N 1
ATOM 1584 C CA . ASP A 1 199 ? 18.962 -4.413 -14.481 1.00 87.44 199 ASP A CA 1
ATOM 1585 C C . ASP A 1 199 ? 19.134 -4.124 -15.991 1.00 87.44 199 ASP A C 1
ATOM 1587 O O . ASP A 1 199 ? 18.421 -4.686 -16.830 1.00 87.44 199 ASP A O 1
ATOM 1591 N N . PRO A 1 200 ? 20.081 -3.250 -16.389 1.00 85.62 200 PRO A N 1
ATOM 1592 C CA . PRO A 1 200 ? 20.280 -2.912 -17.795 1.00 85.62 200 PRO A CA 1
ATOM 1593 C C . PRO A 1 200 ? 20.964 -4.032 -18.600 1.00 85.62 200 PRO A C 1
ATOM 1595 O O . PRO A 1 200 ? 20.924 -3.998 -19.839 1.00 85.62 200 PRO A O 1
ATOM 1598 N N . ASP A 1 201 ? 21.600 -4.995 -17.933 1.00 88.12 201 ASP A N 1
ATOM 1599 C CA . ASP A 1 201 ? 22.326 -6.112 -18.540 1.00 88.12 201 ASP A CA 1
ATOM 1600 C C . ASP A 1 201 ? 21.450 -7.370 -18.655 1.00 88.12 201 ASP A C 1
ATOM 1602 O O . ASP A 1 201 ? 21.625 -8.167 -19.587 1.00 88.12 201 ASP A O 1
ATOM 1606 N N . GLU A 1 202 ? 20.438 -7.494 -17.797 1.00 91.12 202 GLU A N 1
ATOM 1607 C CA . GLU A 1 202 ? 19.386 -8.509 -17.870 1.00 91.12 202 GLU A CA 1
ATOM 1608 C C . GLU A 1 202 ? 17.976 -7.892 -17.993 1.00 91.12 202 GLU A C 1
ATOM 1610 O O . GLU A 1 202 ? 17.111 -8.131 -17.155 1.00 91.12 202 GLU A O 1
ATOM 1615 N N . PRO A 1 203 ? 17.692 -7.124 -19.065 1.00 93.12 203 PRO A N 1
ATOM 1616 C CA . PRO A 1 203 ? 16.375 -6.538 -19.253 1.00 93.12 203 PRO A CA 1
ATOM 1617 C C . PRO A 1 203 ? 15.305 -7.619 -19.494 1.00 93.12 203 PRO A C 1
ATOM 1619 O O . PRO A 1 203 ? 15.566 -8.612 -20.198 1.00 93.12 203 PRO A O 1
ATOM 1622 N N . PRO A 1 204 ? 14.071 -7.405 -19.009 1.00 94.88 204 PRO A N 1
ATOM 1623 C CA . PRO A 1 204 ? 12.973 -8.338 -19.208 1.00 94.88 204 PRO A CA 1
ATOM 1624 C C . PRO A 1 204 ? 12.612 -8.475 -20.692 1.00 94.88 204 PRO A C 1
ATOM 1626 O O . PRO A 1 204 ? 12.755 -7.551 -21.503 1.00 94.88 204 PRO A O 1
ATOM 1629 N N . SER A 1 205 ? 12.118 -9.658 -21.064 1.00 96.56 205 SER A N 1
ATOM 1630 C CA . SER A 1 205 ? 11.566 -9.911 -22.399 1.00 96.56 205 SER A CA 1
ATOM 1631 C C . SER A 1 205 ? 10.233 -9.174 -22.610 1.00 96.56 205 SER A C 1
ATOM 1633 O O . SER A 1 205 ? 9.628 -8.692 -21.658 1.00 96.56 205 SER A O 1
ATOM 1635 N N . LYS A 1 206 ? 9.731 -9.117 -23.855 1.00 96.75 206 LYS A N 1
ATOM 1636 C CA . LYS A 1 206 ? 8.405 -8.529 -24.155 1.00 96.75 206 LYS A CA 1
ATOM 1637 C C . LYS A 1 206 ? 7.286 -9.200 -23.355 1.00 96.75 206 LYS A C 1
ATOM 1639 O O . LYS A 1 206 ? 6.549 -8.517 -22.661 1.00 96.75 206 LYS A O 1
ATOM 1644 N N . ASP A 1 207 ? 7.234 -10.530 -23.376 1.00 97.31 207 ASP A N 1
ATOM 1645 C CA . ASP A 1 207 ? 6.243 -11.298 -22.615 1.00 97.31 207 ASP A CA 1
ATOM 1646 C C . ASP A 1 207 ? 6.366 -11.050 -21.100 1.00 97.31 207 ASP A C 1
ATOM 1648 O O . ASP A 1 207 ? 5.372 -11.064 -20.379 1.00 97.31 207 ASP A O 1
ATOM 1652 N N . ALA A 1 208 ? 7.584 -10.825 -20.591 1.00 96.50 208 ALA A N 1
ATOM 1653 C CA . ALA A 1 208 ? 7.787 -10.468 -19.190 1.00 96.50 208 ALA A CA 1
ATOM 1654 C C . ALA A 1 208 ? 7.246 -9.062 -18.884 1.00 96.50 208 ALA A C 1
ATOM 1656 O O . ALA A 1 208 ? 6.484 -8.924 -17.934 1.00 96.50 208 ALA A O 1
ATOM 1657 N N . LEU A 1 209 ? 7.535 -8.066 -19.729 1.00 96.75 209 LEU A N 1
ATOM 1658 C CA . LEU A 1 209 ? 6.976 -6.712 -19.616 1.00 96.75 209 LEU A CA 1
ATOM 1659 C C . LEU A 1 209 ? 5.441 -6.710 -19.636 1.00 96.75 209 LEU A C 1
ATOM 1661 O O . LEU A 1 209 ? 4.819 -6.019 -18.836 1.00 96.75 209 LEU A O 1
ATOM 1665 N N . GLU A 1 210 ? 4.818 -7.510 -20.503 1.00 96.62 210 GLU A N 1
ATOM 1666 C CA . GLU A 1 210 ? 3.357 -7.648 -20.550 1.00 96.62 210 GLU A CA 1
ATOM 1667 C C . GLU A 1 210 ? 2.792 -8.253 -19.258 1.00 96.62 210 GLU A C 1
ATOM 1669 O O . GLU A 1 210 ? 1.777 -7.779 -18.749 1.00 96.62 210 GLU A O 1
ATOM 1674 N N . ARG A 1 211 ? 3.461 -9.264 -18.686 1.00 97.81 211 ARG A N 1
ATOM 1675 C CA . ARG A 1 211 ? 3.064 -9.841 -17.391 1.00 97.81 211 ARG A CA 1
ATOM 1676 C C . ARG A 1 211 ? 3.232 -8.857 -16.241 1.00 97.81 211 ARG A C 1
ATOM 1678 O O . ARG A 1 211 ? 2.376 -8.834 -15.364 1.00 97.81 211 ARG A O 1
ATOM 1685 N N . ILE A 1 212 ? 4.304 -8.065 -16.245 1.00 97.31 212 ILE A N 1
ATOM 1686 C CA . ILE A 1 212 ? 4.524 -7.008 -15.253 1.00 97.31 212 ILE A CA 1
ATOM 1687 C C . ILE A 1 212 ? 3.399 -5.975 -15.349 1.00 97.31 212 ILE A C 1
ATOM 1689 O O . ILE A 1 212 ? 2.752 -5.695 -14.346 1.00 97.31 212 ILE A O 1
ATOM 1693 N N . ASN A 1 213 ? 3.097 -5.484 -16.556 1.00 96.44 213 ASN A N 1
ATOM 1694 C CA . ASN A 1 213 ? 1.994 -4.550 -16.788 1.00 96.44 213 ASN A CA 1
ATOM 1695 C C . ASN A 1 213 ? 0.653 -5.102 -16.290 1.00 96.44 213 ASN A C 1
ATOM 1697 O O . ASN A 1 213 ? -0.058 -4.420 -15.556 1.00 96.44 213 ASN A O 1
ATOM 1701 N N . ALA A 1 214 ? 0.326 -6.348 -16.640 1.00 97.38 214 ALA A N 1
ATOM 1702 C CA . ALA A 1 214 ? -0.894 -6.991 -16.164 1.00 97.38 214 ALA A CA 1
ATOM 1703 C C . ALA A 1 214 ? -0.909 -7.119 -14.633 1.00 97.38 214 ALA A C 1
ATOM 1705 O O . ALA A 1 214 ? -1.924 -6.845 -14.007 1.00 97.38 214 ALA A O 1
ATOM 1706 N N . ALA A 1 215 ? 0.219 -7.473 -14.008 1.00 97.62 215 ALA A N 1
ATOM 1707 C CA . ALA A 1 215 ? 0.310 -7.577 -12.555 1.00 97.62 215 ALA A CA 1
ATOM 1708 C C . ALA A 1 215 ? 0.093 -6.227 -11.852 1.00 97.62 215 ALA A C 1
ATOM 1710 O O . ALA A 1 215 ? -0.586 -6.204 -10.825 1.00 97.62 215 ALA A O 1
ATOM 1711 N N . ILE A 1 216 ? 0.629 -5.131 -12.405 1.00 97.69 216 ILE A N 1
ATOM 1712 C CA . ILE A 1 216 ? 0.390 -3.763 -11.920 1.00 97.69 216 ILE A CA 1
ATOM 1713 C C . ILE A 1 216 ? -1.113 -3.462 -11.958 1.00 97.69 216 ILE A C 1
ATOM 1715 O O . ILE A 1 216 ? -1.675 -3.063 -10.946 1.00 97.69 216 ILE A O 1
ATOM 1719 N N . GLU A 1 217 ? -1.794 -3.712 -13.077 1.00 96.94 217 GLU A N 1
ATOM 1720 C CA . GLU A 1 217 ? -3.220 -3.384 -13.240 1.00 96.94 217 GLU A CA 1
ATOM 1721 C C . GLU A 1 217 ? -4.159 -4.298 -12.423 1.00 96.94 217 GLU A C 1
ATOM 1723 O O . GLU A 1 217 ? -5.054 -3.814 -11.715 1.00 96.94 217 GLU A O 1
ATOM 1728 N N . ASP A 1 218 ? -3.947 -5.615 -12.489 1.00 97.88 218 ASP A N 1
ATOM 1729 C CA . ASP A 1 218 ? -4.831 -6.632 -11.906 1.00 97.88 218 ASP A CA 1
ATOM 1730 C C . ASP A 1 218 ? -4.778 -6.648 -10.377 1.00 97.88 218 ASP A C 1
ATOM 1732 O O . ASP A 1 218 ? -5.788 -6.902 -9.715 1.00 97.88 218 ASP A O 1
ATOM 1736 N N . ARG A 1 219 ? -3.597 -6.389 -9.802 1.00 98.12 219 ARG A N 1
ATOM 1737 C CA . ARG A 1 219 ? -3.386 -6.403 -8.347 1.00 98.12 219 ARG A CA 1
ATOM 1738 C C . ARG A 1 219 ? -3.515 -5.023 -7.711 1.00 98.12 219 ARG A C 1
ATOM 1740 O O . ARG A 1 219 ? -3.332 -4.914 -6.502 1.00 98.12 219 ARG A O 1
ATOM 1747 N N . MET A 1 220 ? -3.825 -3.996 -8.499 1.00 98.19 220 MET A N 1
ATOM 1748 C CA . MET A 1 220 ? -3.995 -2.630 -8.018 1.00 98.19 220 MET A CA 1
ATOM 1749 C C . MET A 1 220 ? -5.164 -2.530 -7.027 1.00 98.19 220 MET A C 1
ATOM 1751 O O . MET A 1 220 ? -6.312 -2.796 -7.416 1.00 98.19 220 MET A O 1
ATOM 1755 N N . PRO A 1 221 ? -4.918 -2.091 -5.779 1.00 98.31 221 PRO A N 1
ATOM 1756 C CA . PRO A 1 221 ? -5.983 -1.843 -4.821 1.00 98.31 221 PRO A CA 1
ATOM 1757 C C . PRO A 1 221 ? -6.937 -0.756 -5.336 1.00 98.31 221 PRO A C 1
ATOM 1759 O O . PRO A 1 221 ? -6.501 0.193 -6.002 1.00 98.31 221 PRO A O 1
ATOM 1762 N N . PRO A 1 222 ? -8.241 -0.836 -5.023 1.00 97.62 222 PRO A N 1
ATOM 1763 C CA . PRO A 1 222 ? -9.235 0.113 -5.524 1.00 97.62 222 PRO A CA 1
ATOM 1764 C C . PRO A 1 222 ? -8.939 1.564 -5.118 1.00 97.62 222 PRO A C 1
ATOM 1766 O O . PRO A 1 222 ? -9.261 2.487 -5.861 1.00 97.62 222 PRO A O 1
ATOM 1769 N N . GLN A 1 223 ? -8.295 1.774 -3.969 1.00 97.38 223 GLN A N 1
ATOM 1770 C CA . GLN A 1 223 ? -7.879 3.083 -3.472 1.00 97.38 223 GLN A CA 1
ATOM 1771 C C . GLN A 1 223 ? -6.770 3.680 -4.346 1.00 97.38 223 GLN A C 1
ATOM 1773 O O . GLN A 1 223 ? -6.831 4.861 -4.657 1.00 97.38 223 GLN A O 1
ATOM 1778 N N . VAL A 1 224 ? -5.795 2.872 -4.781 1.00 97.56 224 VAL A N 1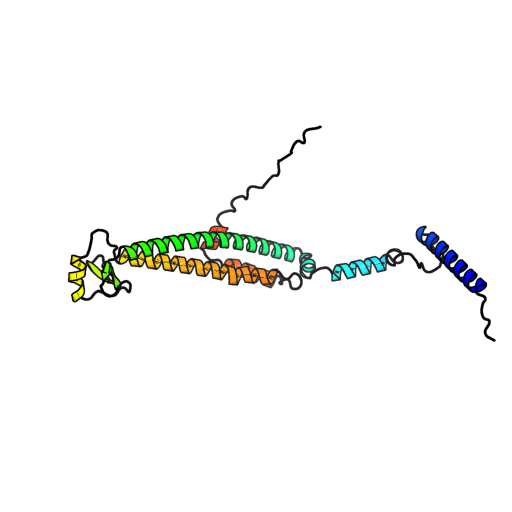
ATOM 1779 C CA . VAL A 1 224 ? -4.725 3.309 -5.697 1.00 97.56 224 VAL A CA 1
ATOM 1780 C C . VAL A 1 224 ? -5.302 3.611 -7.077 1.00 97.56 224 VAL A C 1
ATOM 1782 O O . VAL A 1 224 ? -5.023 4.664 -7.645 1.00 97.56 224 VAL A O 1
ATOM 1785 N N . ARG A 1 225 ? -6.178 2.733 -7.583 1.00 97.19 225 ARG A N 1
ATOM 1786 C CA . ARG A 1 225 ? -6.861 2.931 -8.869 1.00 97.19 225 ARG A CA 1
ATOM 1787 C C . ARG A 1 225 ? -7.639 4.244 -8.904 1.00 97.19 225 ARG A C 1
ATOM 1789 O O . ARG A 1 225 ? -7.551 4.981 -9.880 1.00 97.19 225 ARG A O 1
ATOM 1796 N N . ALA A 1 226 ? -8.352 4.558 -7.823 1.00 96.50 226 ALA A N 1
ATOM 1797 C CA . ALA A 1 226 ? -9.075 5.817 -7.709 1.00 96.50 226 ALA A CA 1
ATOM 1798 C C . ALA A 1 226 ? -8.145 7.038 -7.815 1.00 96.50 226 ALA A C 1
ATOM 1800 O O . ALA A 1 226 ? -8.535 8.029 -8.420 1.00 96.50 226 ALA A O 1
ATOM 1801 N N . GLU A 1 227 ? -6.924 6.979 -7.273 1.00 95.94 227 GLU A N 1
ATOM 1802 C CA . GLU A 1 227 ? -5.957 8.080 -7.393 1.00 95.94 227 GLU A CA 1
ATOM 1803 C C . GLU A 1 227 ? -5.354 8.198 -8.801 1.00 95.94 227 GLU A C 1
ATOM 1805 O O . GLU A 1 227 ? -5.085 9.314 -9.232 1.00 95.94 227 GLU A O 1
ATOM 1810 N N . MET A 1 228 ? -5.198 7.095 -9.542 1.00 93.12 2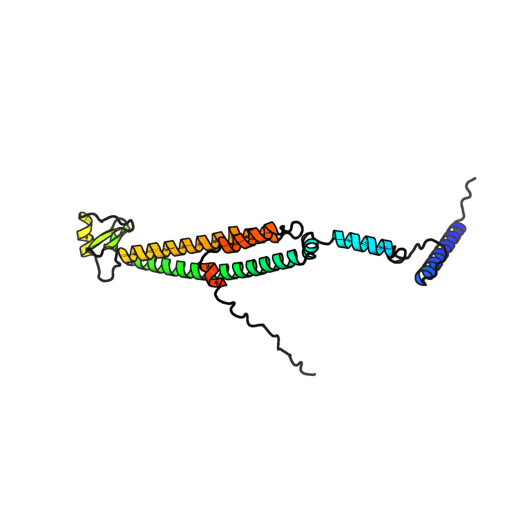28 MET A N 1
ATOM 1811 C CA . MET A 1 228 ? -4.771 7.141 -10.953 1.00 93.12 228 MET A CA 1
ATOM 1812 C C . MET A 1 228 ? -5.849 7.734 -11.872 1.00 93.12 228 MET A C 1
ATOM 1814 O O . MET A 1 228 ? -5.552 8.463 -12.813 1.00 93.12 228 MET A O 1
ATOM 1818 N N . GLU A 1 229 ? -7.126 7.460 -11.597 1.00 91.94 229 GLU A N 1
ATOM 1819 C CA . GLU A 1 229 ? -8.241 8.009 -12.381 1.00 91.94 229 GLU A CA 1
ATOM 1820 C C . GLU A 1 229 ? -8.464 9.512 -12.141 1.00 91.94 229 GLU A C 1
ATOM 1822 O O . GLU A 1 229 ? -9.040 10.213 -12.985 1.00 91.94 229 GLU A O 1
ATOM 1827 N N . VAL A 1 230 ? -8.010 10.036 -10.999 1.00 85.50 230 VAL A N 1
ATOM 1828 C CA . VAL A 1 230 ? -8.020 11.473 -10.723 1.00 85.50 230 VAL A CA 1
ATOM 1829 C C . VAL A 1 230 ? -6.908 12.106 -11.554 1.00 85.50 230 VAL A C 1
ATOM 1831 O O . VAL A 1 230 ? -5.752 12.134 -11.147 1.00 85.50 230 VAL A O 1
ATOM 1834 N N . ALA A 1 231 ? -7.294 12.596 -12.739 1.00 58.12 231 ALA A N 1
ATOM 1835 C CA . ALA A 1 231 ? -6.421 13.213 -13.737 1.00 58.12 231 ALA A CA 1
ATOM 1836 C C . ALA A 1 231 ? -5.252 13.990 -13.104 1.00 58.12 231 ALA A C 1
ATOM 1838 O O . ALA A 1 231 ? -5.490 14.775 -12.176 1.00 58.12 231 ALA A O 1
ATOM 1839 N N . PRO A 1 232 ? -4.018 13.824 -13.620 1.00 56.19 232 PRO A N 1
ATOM 1840 C CA . PRO A 1 232 ? -2.826 14.354 -12.984 1.00 56.19 232 PRO A CA 1
ATOM 1841 C C . PRO A 1 232 ? -3.013 15.845 -12.739 1.00 56.19 232 PRO A C 1
ATOM 1843 O O . PRO A 1 232 ? -3.225 16.627 -13.672 1.00 56.19 232 PRO A O 1
ATOM 1846 N N . VAL A 1 233 ? -2.964 16.236 -11.463 1.00 54.91 233 VAL A N 1
ATOM 1847 C CA . VAL A 1 233 ? -2.870 17.640 -11.070 1.00 54.91 233 VAL A CA 1
ATOM 1848 C C . VAL A 1 233 ? -1.684 18.191 -11.844 1.00 54.91 233 VAL A C 1
ATOM 1850 O O . VAL A 1 233 ? -0.555 17.765 -11.613 1.00 54.91 233 VAL A O 1
ATOM 1853 N N . ALA A 1 234 ? -1.955 19.066 -12.815 1.00 47.72 234 ALA A N 1
ATOM 1854 C CA . ALA A 1 234 ? -0.934 19.640 -13.673 1.00 47.72 234 ALA A CA 1
ATOM 1855 C C . ALA A 1 234 ? 0.181 20.191 -12.782 1.00 47.72 234 ALA A C 1
ATOM 1857 O O . ALA A 1 234 ? -0.014 21.191 -12.087 1.00 47.72 234 ALA A O 1
ATOM 1858 N N . ILE A 1 235 ? 1.328 19.510 -12.767 1.00 49.09 235 ILE A N 1
ATOM 1859 C CA . ILE A 1 235 ? 2.507 19.993 -12.061 1.00 49.09 235 ILE A CA 1
ATOM 1860 C C . ILE A 1 235 ? 2.796 21.353 -12.703 1.00 49.09 235 ILE A C 1
ATOM 1862 O O . ILE A 1 235 ? 2.977 21.398 -13.925 1.00 49.09 235 ILE A O 1
ATOM 1866 N N . PRO A 1 236 ? 2.763 22.473 -11.956 1.00 46.72 236 PRO A N 1
ATOM 1867 C CA . PRO A 1 236 ? 3.029 23.775 -12.540 1.00 46.72 236 PRO A CA 1
ATOM 1868 C C . PRO A 1 236 ? 4.419 23.714 -13.161 1.00 46.72 236 PRO A C 1
ATOM 1870 O O . PRO A 1 236 ? 5.417 23.551 -12.457 1.00 46.72 236 PRO A O 1
ATOM 1873 N N . SER A 1 237 ? 4.482 23.787 -14.490 1.00 41.81 237 SER A N 1
ATOM 1874 C CA . SER A 1 237 ? 5.745 23.820 -15.209 1.00 41.81 237 SER A CA 1
ATOM 1875 C C . SER A 1 237 ? 6.514 25.033 -14.705 1.00 41.81 237 SER A C 1
ATOM 1877 O O . SER A 1 237 ? 6.112 26.172 -14.952 1.00 41.81 237 SER A O 1
ATOM 1879 N N . TYR A 1 238 ? 7.591 24.802 -13.960 1.00 46.75 238 TYR A N 1
ATOM 1880 C CA . TYR A 1 238 ? 8.492 25.864 -13.552 1.00 46.75 238 TYR A CA 1
ATOM 1881 C C . TYR A 1 238 ? 9.164 26.410 -14.813 1.00 46.75 238 TYR A C 1
ATOM 1883 O O . TYR A 1 238 ? 10.124 25.836 -15.320 1.00 46.75 238 TYR A O 1
ATOM 1891 N N . THR A 1 239 ? 8.630 27.500 -15.359 1.00 47.28 239 THR A N 1
ATOM 1892 C CA . THR A 1 239 ? 9.328 28.331 -16.337 1.00 47.28 239 THR A CA 1
ATOM 1893 C C . THR A 1 239 ? 10.274 29.248 -15.566 1.00 47.28 239 THR A C 1
ATOM 1895 O O . THR A 1 239 ? 9.792 30.138 -14.861 1.00 47.28 239 THR A O 1
ATOM 1898 N N . PRO A 1 240 ? 11.605 29.074 -15.660 1.00 53.28 240 PRO A N 1
ATOM 1899 C CA . PRO A 1 240 ? 12.548 30.017 -15.077 1.00 53.28 240 PRO A CA 1
ATOM 1900 C C . PRO A 1 240 ? 12.555 31.320 -15.892 1.00 53.28 240 PRO A C 1
ATOM 1902 O O . PRO A 1 240 ? 13.462 31.574 -16.679 1.00 53.28 240 PRO A O 1
ATOM 1905 N N . GLU A 1 241 ? 11.557 32.180 -15.699 1.00 51.84 241 GLU A N 1
ATOM 1906 C CA . GLU A 1 241 ? 11.644 33.595 -16.073 1.00 51.84 241 GLU A CA 1
ATOM 1907 C C . GLU A 1 241 ? 12.204 34.390 -14.891 1.00 51.84 241 GLU A C 1
ATOM 1909 O O . GLU A 1 241 ? 11.494 35.048 -14.137 1.00 51.84 241 GLU A O 1
ATOM 1914 N N . ALA A 1 242 ? 13.521 34.329 -14.718 1.00 51.66 242 ALA A N 1
ATOM 1915 C CA . ALA A 1 242 ? 14.243 35.295 -13.903 1.00 51.66 242 ALA A CA 1
ATOM 1916 C C . ALA A 1 242 ? 15.451 35.796 -14.693 1.00 51.66 242 ALA A C 1
ATOM 1918 O O . ALA A 1 242 ? 16.593 35.396 -14.470 1.00 51.66 242 ALA A O 1
ATOM 1919 N N . THR A 1 243 ? 15.198 36.692 -15.649 1.00 51.66 243 THR A N 1
ATOM 1920 C CA . THR A 1 243 ? 16.244 37.553 -16.202 1.00 51.66 243 THR A CA 1
ATOM 1921 C C . THR A 1 243 ? 16.681 38.519 -15.102 1.00 51.66 243 THR A C 1
ATOM 1923 O O . THR A 1 243 ? 16.117 39.597 -14.930 1.00 51.66 243 THR A O 1
ATOM 1926 N N . ILE A 1 244 ? 17.674 38.115 -14.312 1.00 55.69 244 ILE A N 1
ATOM 1927 C CA . ILE A 1 244 ? 18.332 38.999 -13.350 1.00 55.69 244 ILE A CA 1
ATOM 1928 C C . ILE A 1 244 ? 19.118 40.032 -14.163 1.00 55.69 244 ILE A C 1
ATOM 1930 O O . ILE A 1 244 ? 20.162 39.733 -14.743 1.00 55.69 244 ILE A O 1
ATOM 1934 N N . ALA A 1 245 ? 18.591 41.253 -14.240 1.00 57.75 245 ALA A N 1
ATOM 1935 C CA . ALA A 1 245 ? 19.290 42.381 -14.834 1.00 57.75 245 ALA A CA 1
ATOM 1936 C C . ALA A 1 245 ? 20.494 42.742 -13.953 1.00 57.75 245 ALA A C 1
ATOM 1938 O O . ALA A 1 245 ? 20.342 43.265 -12.850 1.00 57.75 245 ALA A O 1
ATOM 1939 N N . VAL A 1 246 ? 21.697 42.449 -14.444 1.00 61.09 246 VAL A N 1
ATOM 1940 C CA . VAL A 1 246 ? 22.950 42.861 -13.805 1.00 61.09 246 VAL A CA 1
ATOM 1941 C C . VAL A 1 246 ? 23.096 44.382 -13.969 1.00 61.09 246 VAL A C 1
ATOM 1943 O O . VAL A 1 246 ? 23.141 44.857 -15.110 1.00 61.09 246 VAL A O 1
ATOM 1946 N N . PRO A 1 247 ? 23.164 45.173 -12.883 1.00 57.41 247 PRO A N 1
ATOM 1947 C CA . PRO A 1 247 ? 23.430 46.601 -12.993 1.00 57.41 247 PRO A CA 1
ATOM 1948 C C . PRO A 1 247 ? 24.861 46.818 -13.499 1.00 57.41 247 PRO A C 1
ATOM 1950 O O . PRO A 1 247 ? 25.813 46.235 -12.981 1.00 57.41 247 PRO A O 1
ATOM 1953 N N . LYS A 1 248 ? 25.006 47.646 -14.538 1.00 58.56 248 LYS A N 1
ATOM 1954 C CA . LYS A 1 248 ? 26.315 48.056 -15.061 1.00 58.56 248 LYS A CA 1
ATOM 1955 C C . LYS A 1 248 ? 27.026 48.942 -14.031 1.00 58.56 248 LYS A C 1
ATOM 1957 O O . LYS A 1 248 ? 26.421 49.892 -13.536 1.00 58.56 248 LYS A O 1
ATOM 1962 N N . LEU A 1 249 ? 28.286 48.603 -13.750 1.00 58.66 249 LEU A N 1
ATOM 1963 C CA . LEU A 1 249 ? 29.261 49.438 -13.039 1.00 58.66 249 LEU A CA 1
ATOM 1964 C C . LEU A 1 249 ? 29.826 50.518 -13.966 1.00 58.66 249 LEU A C 1
ATOM 1966 O O . LEU A 1 249 ? 30.012 50.211 -15.168 1.00 58.66 249 LEU A O 1
#

Secondary structure (DSSP, 8-state):
------HHHHHHHHHHHHHHHHHHHHHHHTT---SS---SS-HHHH-HHHHHHHHHHHHHHHS-HHHHHTTSHHHHHHHHHHHHHHHHHHHHHHHHHHHHHHHHHHHHHHHHHHHHHSEE-TTS-EEEE-TTS-EEETTSPBPPHHHHHHHHHH--TTPPBHHHHHHHHHHHHHHHHHHHHHHHHIIIIIIHHHHHHS-SSSPPPHHHHHHHHHHHHHT--HHHHHHHHS---------------PPP-

Organism: NCBI:txid147645

pLDDT: mean 85.08, std 15.77, range [37.97, 98.5]

Radius of gyration: 40.28 Å; chains: 1; bounding box: 120×61×89 Å